Protein AF-A0A2H0DQM6-F1 (afdb_monomer_lite)

Foldseek 3Di:
DFQDQCQVCVPSNQVLLLQFKWFKAAPVATQAMWGWAQAPVRFIKTKFFLLSVLVSLVRVAIWIQGNQFLVPTAGFPAKADFPPGRMIMGTRRPDDGPRHHYLCQLLDPPDDADDAQWKKWQKFAQVVLVVPDHSNPPGRDRDRIDIFIWGFHDDDDSQWTKTKGFDDPPDDQDSRRSGGYFMATSRRGTNFTWHDWDDPDSGMIITTGHGSVSRSVSNDDPDQDDPQAPAWDKDKDKDKFWKFQADPPPRHGPDIWIKIWIKIKTAHPVCNQWFQNIFIFGQWIDTPNRIGGHGYRDRGGDHGDPDPVRVVVVVVVVVQVSQVSNSMHGDD

Structure (mmCIF, N/CA/C/O backbone):
data_AF-A0A2H0DQM6-F1
#
_entry.id   AF-A0A2H0DQM6-F1
#
loop_
_atom_site.group_PDB
_atom_site.id
_atom_site.type_symbol
_atom_site.label_atom_id
_atom_site.label_alt_id
_atom_site.label_comp_id
_atom_site.label_asym_id
_atom_site.label_entity_id
_atom_site.label_seq_id
_atom_site.pdbx_PDB_ins_code
_atom_site.Cartn_x
_atom_site.Cartn_y
_atom_site.Cartn_z
_atom_site.occupancy
_atom_site.B_iso_or_equiv
_atom_site.auth_seq_id
_atom_site.auth_comp_id
_atom_site.auth_asym_id
_atom_site.auth_atom_id
_atom_site.pdbx_PDB_model_num
ATOM 1 N N . MET A 1 1 ? -4.896 -15.855 -11.417 1.00 67.56 1 MET A N 1
ATOM 2 C CA . MET A 1 1 ? -3.981 -15.968 -12.576 1.00 67.56 1 MET A CA 1
ATOM 3 C C . MET A 1 1 ? -2.610 -15.702 -12.005 1.00 67.56 1 MET A C 1
ATOM 5 O O . MET A 1 1 ? -2.479 -14.637 -11.408 1.00 67.56 1 MET A O 1
ATOM 9 N N . PRO A 1 2 ? -1.671 -16.654 -12.105 1.00 80.69 2 PRO A N 1
ATOM 10 C CA . PRO A 1 2 ? -0.343 -16.466 -11.542 1.00 80.69 2 PRO A CA 1
ATOM 11 C C . PRO A 1 2 ? 0.329 -15.267 -12.210 1.00 80.69 2 PRO A C 1
ATOM 13 O O . PRO A 1 2 ? 0.016 -14.923 -13.354 1.00 80.69 2 PRO A O 1
ATOM 16 N N . ILE A 1 3 ? 1.223 -14.624 -11.476 1.00 86.88 3 ILE A N 1
ATOM 17 C CA . ILE A 1 3 ? 2.027 -13.517 -11.979 1.00 86.88 3 ILE A CA 1
ATOM 18 C C . ILE A 1 3 ? 3.042 -14.112 -12.974 1.00 86.88 3 ILE A C 1
ATOM 20 O O . ILE A 1 3 ? 3.770 -15.035 -12.602 1.00 86.88 3 ILE A O 1
ATOM 24 N N . PRO A 1 4 ? 3.084 -13.656 -14.240 1.00 88.38 4 PRO A N 1
ATOM 25 C CA . PRO A 1 4 ? 4.076 -14.130 -15.196 1.00 88.38 4 PRO A CA 1
ATOM 26 C C . PRO A 1 4 ? 5.485 -13.787 -14.720 1.00 88.38 4 PRO A C 1
ATOM 28 O O . PRO A 1 4 ? 5.713 -12.710 -14.171 1.00 88.38 4 PRO A O 1
ATOM 31 N N . ASN A 1 5 ? 6.430 -14.690 -14.955 1.00 88.62 5 ASN A N 1
ATOM 32 C CA . ASN A 1 5 ? 7.823 -14.458 -14.613 1.00 88.62 5 ASN A CA 1
ATOM 33 C C . ASN A 1 5 ? 8.398 -13.372 -15.553 1.00 88.62 5 ASN A C 1
ATOM 35 O O . ASN A 1 5 ? 8.468 -13.601 -16.763 1.00 88.62 5 ASN A O 1
ATOM 39 N N . PRO A 1 6 ? 8.817 -12.205 -15.035 1.00 86.38 6 PRO A N 1
ATOM 40 C CA . PRO A 1 6 ? 9.235 -11.070 -15.862 1.00 86.38 6 PRO A CA 1
ATOM 41 C C . PRO A 1 6 ? 10.508 -11.339 -16.676 1.00 86.38 6 PRO A C 1
ATOM 43 O O . PRO A 1 6 ? 10.696 -10.736 -17.732 1.00 86.38 6 PRO A O 1
ATOM 46 N N . SER A 1 7 ? 11.362 -12.256 -16.219 1.00 84.00 7 SER A N 1
ATOM 47 C CA . SER A 1 7 ? 12.613 -12.619 -16.891 1.00 84.00 7 SER A CA 1
ATOM 48 C C . SER A 1 7 ? 12.401 -13.562 -18.078 1.00 84.00 7 SER A C 1
ATOM 50 O O . SER A 1 7 ? 13.188 -13.548 -19.023 1.00 84.00 7 SER A O 1
ATOM 52 N N . THR A 1 8 ? 11.348 -14.383 -18.047 1.00 89.12 8 THR A N 1
ATOM 53 C CA . THR A 1 8 ? 11.066 -15.397 -19.085 1.00 89.12 8 THR A CA 1
ATOM 54 C C . THR A 1 8 ? 9.860 -15.061 -19.962 1.00 89.12 8 THR A C 1
ATOM 56 O O . THR A 1 8 ? 9.811 -15.501 -21.109 1.00 89.12 8 THR A O 1
ATOM 59 N N . ASP A 1 9 ? 8.927 -14.245 -19.470 1.00 88.94 9 ASP A N 1
ATOM 60 C CA . ASP A 1 9 ? 7.756 -13.753 -20.199 1.00 88.94 9 ASP A CA 1
ATOM 61 C C . ASP A 1 9 ? 7.532 -12.244 -19.948 1.00 88.94 9 ASP A C 1
ATOM 63 O O . ASP A 1 9 ? 6.572 -11.837 -19.285 1.00 88.94 9 ASP A O 1
ATOM 67 N N . PRO A 1 10 ? 8.409 -11.371 -20.479 1.00 85.88 10 PRO A N 1
ATOM 68 C CA . PRO A 1 10 ? 8.310 -9.927 -20.259 1.00 85.88 10 PRO A CA 1
ATOM 69 C C . PRO A 1 10 ? 7.046 -9.313 -20.879 1.00 85.88 10 PRO A C 1
ATOM 71 O O . PRO A 1 10 ? 6.491 -8.351 -20.348 1.00 85.88 10 PRO A O 1
ATOM 74 N N . THR A 1 11 ? 6.560 -9.855 -22.002 1.00 87.06 11 THR A N 1
ATOM 75 C CA . THR A 1 11 ? 5.345 -9.355 -22.663 1.00 87.06 11 THR A CA 1
ATOM 76 C C . THR A 1 11 ? 4.091 -9.741 -21.887 1.00 87.06 11 THR A C 1
ATOM 78 O O . THR A 1 11 ? 3.228 -8.888 -21.664 1.00 87.06 11 THR A O 1
ATOM 81 N N . GLY A 1 12 ? 3.993 -10.993 -21.433 1.00 88.12 12 GLY A N 1
ATOM 82 C CA . GLY A 1 12 ? 2.909 -11.430 -20.563 1.00 88.12 12 GLY A CA 1
ATOM 83 C C . GLY A 1 12 ? 2.936 -10.705 -19.223 1.00 88.12 12 GLY A C 1
ATOM 84 O O . GLY A 1 12 ? 1.883 -10.272 -18.755 1.00 88.12 12 GLY A O 1
ATOM 85 N N . PHE A 1 13 ? 4.120 -10.470 -18.653 1.00 88.25 13 PHE A N 1
ATOM 86 C CA . PHE A 1 13 ? 4.275 -9.696 -17.424 1.00 88.25 13 PHE A CA 1
ATOM 87 C C . PHE A 1 13 ? 3.795 -8.248 -17.567 1.00 88.25 13 PHE A C 1
ATOM 89 O O . PHE A 1 13 ? 3.072 -7.759 -16.702 1.00 88.25 13 PHE A O 1
ATOM 96 N N . LEU A 1 14 ? 4.117 -7.573 -18.674 1.00 85.94 14 LEU A N 1
ATOM 97 C CA . LEU A 1 14 ? 3.623 -6.218 -18.937 1.00 85.94 14 LEU A CA 1
ATOM 98 C C . LEU A 1 14 ? 2.098 -6.189 -19.143 1.00 85.94 14 LEU A C 1
ATOM 100 O O . LEU A 1 14 ? 1.406 -5.303 -18.647 1.00 85.94 14 LEU A O 1
ATOM 104 N N . GLY A 1 15 ? 1.544 -7.181 -19.845 1.00 86.00 15 GLY A N 1
ATOM 105 C CA . GLY A 1 15 ? 0.092 -7.326 -19.976 1.00 86.00 15 GLY A CA 1
ATOM 106 C C . GLY A 1 15 ? -0.595 -7.587 -18.631 1.00 86.00 15 GLY A C 1
ATOM 107 O O . GLY A 1 15 ? -1.669 -7.046 -18.360 1.00 86.00 15 GLY A O 1
ATOM 108 N N . TRP A 1 16 ? 0.040 -8.385 -17.770 1.00 88.50 16 TRP A N 1
ATOM 109 C CA . TRP A 1 16 ? -0.400 -8.628 -16.402 1.00 88.50 16 TRP A CA 1
ATOM 110 C C . TRP A 1 16 ? -0.349 -7.336 -15.580 1.00 88.50 16 TRP A C 1
ATOM 112 O O . TRP A 1 16 ? -1.368 -6.947 -15.014 1.00 88.50 16 TRP A O 1
ATOM 122 N N . SER A 1 17 ? 0.771 -6.612 -15.572 1.00 86.75 17 SER A N 1
ATOM 123 C CA . SER A 1 17 ? 0.923 -5.405 -14.755 1.00 86.75 17 SER A CA 1
ATOM 124 C C . SER A 1 17 ? -0.161 -4.373 -15.074 1.00 86.75 17 SER A C 1
ATOM 126 O O . SER A 1 17 ? -0.823 -3.887 -14.159 1.00 86.75 17 SER A O 1
ATOM 128 N N . HIS A 1 18 ? -0.460 -4.133 -16.354 1.00 82.00 18 HIS A N 1
ATOM 129 C CA . HIS A 1 18 ? -1.536 -3.228 -16.776 1.00 82.00 18 HIS A CA 1
ATOM 130 C C . HIS A 1 18 ? -2.934 -3.673 -16.338 1.00 82.00 18 HIS A C 1
ATOM 132 O O . HIS A 1 18 ? -3.819 -2.846 -16.155 1.00 82.00 18 HIS A O 1
ATOM 138 N N . LYS A 1 19 ? -3.162 -4.975 -16.184 1.00 84.31 19 LYS A N 1
ATOM 139 C CA . LYS A 1 19 ? -4.475 -5.500 -15.811 1.00 84.31 19 LYS A CA 1
ATOM 140 C C . LYS A 1 19 ? -4.756 -5.383 -14.316 1.00 84.31 19 LYS A C 1
ATOM 142 O O . LYS A 1 19 ? -5.905 -5.187 -13.929 1.00 84.31 19 LYS A O 1
ATOM 147 N N . PHE A 1 20 ? -3.730 -5.555 -13.486 1.00 88.44 20 PHE A N 1
ATOM 148 C CA . PHE A 1 20 ? -3.899 -5.640 -12.035 1.00 88.44 20 PHE A CA 1
ATOM 149 C C . PHE A 1 20 ? -3.455 -4.378 -11.299 1.00 88.44 20 PHE A C 1
ATOM 151 O O . PHE A 1 20 ? -3.732 -4.271 -10.113 1.00 88.44 20 PHE A O 1
ATOM 158 N N . THR A 1 21 ? -2.805 -3.414 -11.948 1.00 89.81 21 THR A N 1
ATOM 159 C CA . THR A 1 21 ? -2.414 -2.157 -11.291 1.00 89.81 21 THR A CA 1
ATOM 160 C C . THR A 1 21 ? -3.346 -0.997 -11.630 1.00 89.81 21 THR A C 1
ATOM 162 O O . THR A 1 21 ? -4.085 -1.012 -12.617 1.00 89.81 21 THR A O 1
ATOM 165 N N . GLY A 1 22 ? -3.361 -0.000 -10.753 1.00 90.12 22 GLY A N 1
ATOM 166 C CA . GLY A 1 22 ? -4.182 1.192 -10.913 1.00 90.12 22 GLY A CA 1
ATOM 167 C C . GLY A 1 22 ? -3.658 2.361 -10.094 1.00 90.12 22 GLY A C 1
ATOM 168 O O . GLY A 1 22 ? -2.582 2.286 -9.495 1.00 90.12 22 GLY A O 1
ATOM 169 N N . LEU A 1 23 ? -4.453 3.422 -10.049 1.00 90.75 23 LEU A N 1
ATOM 170 C CA . LEU A 1 23 ? -4.137 4.697 -9.421 1.00 90.75 23 LEU A CA 1
ATOM 171 C C . LEU A 1 23 ? -5.121 5.027 -8.317 1.00 90.75 23 LEU A C 1
ATOM 173 O O . LEU A 1 23 ? -6.323 4.844 -8.484 1.00 90.75 23 LEU A O 1
ATOM 177 N N . VAL A 1 24 ? -4.616 5.625 -7.247 1.00 90.75 24 VAL A N 1
ATOM 178 C CA . VAL A 1 24 ? -5.421 6.406 -6.311 1.00 90.75 24 VAL A CA 1
ATOM 179 C C . VAL A 1 24 ? -5.466 7.838 -6.833 1.00 90.75 24 VAL A C 1
ATOM 181 O O . VAL A 1 24 ? -4.421 8.449 -7.072 1.00 90.75 24 VAL A O 1
ATOM 184 N N . VAL A 1 25 ? -6.673 8.353 -7.051 1.00 87.75 25 VAL A N 1
ATOM 185 C CA . VAL A 1 25 ? -6.919 9.648 -7.696 1.00 87.75 25 VAL A CA 1
ATOM 186 C C . VAL A 1 25 ? -7.929 10.473 -6.909 1.00 87.75 25 VAL A C 1
ATOM 188 O O . VAL A 1 25 ? -8.862 9.929 -6.315 1.00 87.75 25 VAL A O 1
ATOM 191 N N . ASP A 1 26 ? -7.775 11.788 -6.950 1.00 81.75 26 ASP A N 1
ATOM 192 C CA . ASP A 1 26 ? -8.730 12.764 -6.434 1.00 81.75 26 ASP A CA 1
ATOM 193 C C . ASP A 1 26 ? -9.053 13.837 -7.493 1.00 81.75 26 ASP A C 1
ATOM 195 O O . ASP A 1 26 ? -8.725 13.704 -8.672 1.00 81.75 26 ASP A O 1
ATOM 199 N N . SER A 1 27 ? -9.721 14.913 -7.068 1.00 75.44 27 SER A N 1
ATOM 200 C CA . SER A 1 27 ? -10.029 16.070 -7.922 1.00 75.44 27 SER A CA 1
ATOM 201 C C . SER A 1 27 ? -8.805 16.827 -8.464 1.00 75.44 27 SER A C 1
ATOM 203 O O . SER A 1 27 ? -8.934 17.554 -9.447 1.00 75.44 27 SER A O 1
ATOM 205 N N . GLN A 1 28 ? -7.642 16.694 -7.824 1.00 73.81 28 GLN A N 1
ATOM 206 C CA . GLN A 1 28 ? -6.386 17.359 -8.179 1.00 73.81 28 GLN A CA 1
ATOM 207 C C . GLN A 1 28 ? -5.489 16.473 -9.054 1.00 73.81 28 GLN A C 1
ATOM 209 O O . GLN A 1 28 ? -4.536 16.966 -9.660 1.00 73.81 28 GLN A O 1
ATOM 214 N N . GLY A 1 29 ? -5.804 15.182 -9.162 1.00 78.50 29 GLY A N 1
ATOM 215 C CA . GLY A 1 29 ? -5.171 14.246 -10.079 1.00 78.50 29 GLY A CA 1
ATOM 216 C C . GLY A 1 29 ? -4.732 12.964 -9.385 1.00 78.50 29 GLY A C 1
ATOM 217 O O . GLY A 1 29 ? -5.413 12.427 -8.516 1.00 78.50 29 GLY A O 1
ATOM 218 N N . MET A 1 30 ? -3.600 12.424 -9.826 1.00 85.00 30 MET A N 1
ATOM 219 C CA . MET A 1 30 ? -3.056 11.181 -9.291 1.00 85.00 30 MET A CA 1
ATOM 220 C C . MET A 1 30 ? -2.258 11.423 -8.011 1.00 85.00 30 MET A C 1
ATOM 222 O O . MET A 1 30 ? -1.410 12.311 -7.954 1.00 85.00 30 MET A O 1
ATOM 226 N N . ILE A 1 31 ? -2.485 10.558 -7.028 1.00 87.12 31 ILE A N 1
ATOM 227 C CA . ILE A 1 31 ? -1.844 10.591 -5.713 1.00 87.12 31 ILE A CA 1
ATOM 228 C C . ILE A 1 31 ? -0.794 9.490 -5.600 1.00 87.12 31 ILE A C 1
ATOM 230 O O . ILE A 1 31 ? 0.333 9.730 -5.175 1.00 87.12 31 ILE A O 1
ATOM 234 N N . GLY A 1 32 ? -1.163 8.278 -6.006 1.00 91.12 32 GLY A N 1
ATOM 235 C CA . GLY A 1 32 ? -0.303 7.109 -5.927 1.00 91.12 32 GLY A CA 1
ATOM 236 C C . GLY A 1 32 ? -0.832 5.958 -6.767 1.00 91.12 32 GLY A C 1
ATOM 237 O O . GLY A 1 32 ? -1.827 6.086 -7.480 1.00 91.12 32 GLY A O 1
ATOM 238 N N . SER A 1 33 ? -0.160 4.825 -6.657 1.00 93.88 33 SER A N 1
ATOM 239 C CA . SER A 1 33 ? -0.433 3.588 -7.377 1.00 93.88 33 SER A CA 1
ATOM 240 C C . SER A 1 33 ? -0.889 2.478 -6.423 1.00 93.88 33 SER A C 1
ATOM 242 O O . SER A 1 33 ? -0.863 2.617 -5.198 1.00 93.88 33 SER A O 1
ATOM 244 N N . GLY A 1 34 ? -1.301 1.345 -6.980 1.00 95.25 34 GLY A N 1
ATOM 245 C CA . GLY A 1 34 ? -1.562 0.139 -6.200 1.00 95.25 34 GLY A CA 1
ATOM 246 C C . GLY A 1 34 ? -1.901 -1.076 -7.044 1.00 95.25 34 GLY A C 1
ATOM 247 O O . GLY A 1 34 ? -1.824 -1.039 -8.275 1.00 95.25 34 GLY A O 1
ATOM 248 N N . LEU A 1 35 ? -2.252 -2.158 -6.355 1.00 94.50 35 LEU A N 1
ATOM 249 C CA . LEU A 1 35 ? -2.523 -3.472 -6.920 1.00 94.50 35 LEU A CA 1
ATOM 250 C C . LEU A 1 35 ? -3.936 -3.934 -6.554 1.00 94.50 35 LEU A C 1
ATOM 252 O O . LEU A 1 35 ? -4.317 -3.984 -5.388 1.00 94.50 35 LEU A O 1
ATOM 256 N N . LEU A 1 36 ? -4.699 -4.333 -7.562 1.00 93.88 36 LEU A N 1
ATOM 257 C CA . LEU A 1 36 ? -6.008 -4.938 -7.429 1.00 93.88 36 LEU A CA 1
ATOM 258 C C . LEU A 1 36 ? -5.873 -6.420 -7.049 1.00 93.88 36 LEU A C 1
ATOM 260 O O . LEU A 1 36 ? -5.348 -7.246 -7.804 1.00 93.88 36 LEU A O 1
ATOM 264 N N . VAL A 1 37 ? -6.408 -6.756 -5.883 1.00 93.44 37 VAL A N 1
ATOM 265 C CA . VAL A 1 37 ? -6.292 -8.062 -5.241 1.00 93.44 37 VAL A CA 1
ATOM 266 C C . VAL A 1 37 ? -7.664 -8.608 -4.845 1.00 93.44 37 VAL A C 1
ATOM 268 O O . VAL A 1 37 ? -8.623 -7.868 -4.632 1.00 93.44 37 VAL A O 1
ATOM 271 N N . GLU A 1 38 ? -7.769 -9.927 -4.755 1.00 91.38 38 GLU A N 1
ATOM 272 C CA . GLU A 1 38 ? -8.943 -10.620 -4.231 1.00 91.38 38 GLU A CA 1
ATOM 273 C C . GLU A 1 38 ? -8.780 -10.829 -2.726 1.00 91.38 38 GLU A C 1
ATOM 275 O O . GLU A 1 38 ? -7.904 -11.574 -2.290 1.00 91.38 38 GLU A O 1
ATOM 280 N N . HIS A 1 39 ? -9.621 -10.207 -1.906 1.00 87.50 39 HIS A N 1
ATOM 281 C CA . HIS A 1 39 ? -9.593 -10.472 -0.471 1.00 87.50 39 HIS A CA 1
ATOM 282 C C . HIS A 1 39 ? -10.044 -11.911 -0.157 1.00 87.50 39 HIS A C 1
ATOM 284 O O . HIS A 1 39 ? -10.772 -12.521 -0.935 1.00 87.50 39 HIS A O 1
ATOM 290 N N . ARG A 1 40 ? -9.679 -12.465 1.009 1.00 83.62 40 ARG A N 1
ATOM 291 C CA . ARG A 1 40 ? -10.020 -13.850 1.401 1.00 83.62 40 ARG A CA 1
ATOM 292 C C . ARG A 1 40 ? -11.522 -14.167 1.338 1.00 83.62 40 ARG A C 1
ATOM 294 O O . ARG A 1 40 ? -11.900 -15.301 1.064 1.00 83.62 40 ARG A O 1
ATOM 301 N N . ASN A 1 41 ? -12.371 -13.160 1.546 1.00 80.56 41 ASN A N 1
ATOM 302 C CA . ASN A 1 41 ? -13.832 -13.258 1.412 1.00 80.56 41 ASN A CA 1
ATOM 303 C C . ASN A 1 41 ? -14.334 -13.067 -0.038 1.00 80.56 41 ASN A C 1
ATOM 305 O O . ASN A 1 41 ? -15.514 -12.799 -0.242 1.00 80.56 41 ASN A O 1
ATOM 309 N N . GLN A 1 42 ? -13.452 -13.175 -1.036 1.00 82.19 42 GLN A N 1
ATOM 310 C CA . GLN A 1 42 ? -13.728 -13.096 -2.479 1.00 82.19 42 GLN A CA 1
ATOM 311 C C . GLN A 1 42 ? -14.259 -11.748 -2.988 1.00 82.19 42 GLN A C 1
ATOM 313 O O . GLN A 1 42 ? -14.718 -11.649 -4.127 1.00 82.19 42 GLN A O 1
ATOM 318 N N . TYR A 1 43 ? -14.194 -10.689 -2.179 1.00 86.19 43 TYR A N 1
ATOM 319 C CA . TYR A 1 43 ? -14.519 -9.346 -2.646 1.00 86.19 43 TYR A CA 1
ATOM 320 C C . TYR A 1 43 ? -13.276 -8.633 -3.212 1.00 86.19 43 TYR A C 1
ATOM 322 O O . TYR A 1 43 ? -12.152 -8.904 -2.771 1.00 86.19 43 TYR A O 1
ATOM 330 N N . PRO A 1 44 ? -13.455 -7.695 -4.161 1.00 91.38 44 PRO A N 1
ATOM 331 C CA . PRO A 1 44 ? -12.354 -6.910 -4.701 1.00 91.38 44 PRO A CA 1
ATOM 332 C C . PRO A 1 44 ? -11.765 -5.960 -3.668 1.00 91.38 44 PRO A C 1
ATOM 334 O O . PRO A 1 44 ? -12.498 -5.258 -2.965 1.00 91.38 44 PRO A O 1
ATOM 337 N N . ALA A 1 45 ? -10.441 -5.877 -3.639 1.00 93.38 45 ALA A N 1
ATOM 338 C CA . ALA A 1 45 ? -9.721 -4.915 -2.830 1.00 93.38 45 ALA A CA 1
ATOM 339 C C . ALA A 1 45 ? -8.523 -4.328 -3.585 1.00 93.38 45 ALA A C 1
ATOM 341 O O . ALA A 1 45 ? -8.063 -4.878 -4.583 1.00 93.38 45 ALA A O 1
ATOM 342 N N . PHE A 1 46 ? -8.026 -3.187 -3.125 1.00 95.00 46 PHE A N 1
ATOM 343 C CA . PHE A 1 46 ? -6.875 -2.503 -3.696 1.00 95.00 46 PHE A CA 1
ATOM 344 C C . PHE A 1 46 ? -5.820 -2.295 -2.622 1.00 95.00 46 PHE A C 1
ATOM 346 O O . PHE A 1 46 ? -6.051 -1.591 -1.640 1.00 95.00 46 PHE A O 1
ATOM 353 N N . LEU A 1 47 ? -4.679 -2.938 -2.812 1.00 95.88 47 LEU A N 1
ATOM 354 C CA . LEU A 1 47 ? -3.513 -2.808 -1.963 1.00 95.88 47 LEU A CA 1
ATOM 355 C C . LEU A 1 47 ? -2.695 -1.592 -2.409 1.00 95.88 47 LEU A C 1
ATOM 357 O O . LEU A 1 47 ? -2.365 -1.460 -3.587 1.00 95.88 47 LEU A O 1
ATOM 361 N N . THR A 1 48 ? -2.370 -0.710 -1.473 1.00 96.75 48 THR A N 1
ATOM 362 C CA . THR A 1 48 ? -1.584 0.508 -1.711 1.00 96.75 48 THR A CA 1
ATOM 363 C C . THR A 1 48 ? -0.842 0.910 -0.429 1.00 96.75 48 THR A C 1
ATOM 365 O O . THR A 1 48 ? -0.878 0.174 0.555 1.00 96.75 48 THR A O 1
ATOM 368 N N . ALA A 1 49 ? -0.157 2.052 -0.416 1.00 93.38 49 ALA A N 1
ATOM 369 C CA . ALA A 1 49 ? 0.545 2.554 0.764 1.00 93.38 49 ALA A CA 1
ATOM 370 C C . ALA A 1 49 ? -0.385 3.376 1.673 1.00 93.38 49 ALA A C 1
ATOM 372 O O . ALA A 1 49 ? -1.321 4.020 1.189 1.00 93.38 49 ALA A O 1
ATOM 373 N N . VAL A 1 50 ? -0.123 3.401 2.986 1.00 87.88 50 VAL A N 1
ATOM 374 C CA . VAL A 1 50 ? -0.922 4.199 3.939 1.00 87.88 50 VAL A CA 1
ATOM 375 C C . VAL A 1 50 ? -0.823 5.671 3.577 1.00 87.88 50 VAL A C 1
ATOM 377 O O . VAL A 1 50 ? -1.854 6.327 3.435 1.00 87.88 50 VAL A O 1
ATOM 380 N N . HIS A 1 51 ? 0.385 6.189 3.345 1.00 82.50 51 HIS A N 1
ATOM 381 C CA . HIS A 1 51 ? 0.562 7.609 3.028 1.00 82.50 51 HIS A CA 1
ATOM 382 C C . HIS A 1 51 ? -0.191 8.045 1.754 1.00 82.50 51 HIS A C 1
ATOM 384 O O . HIS A 1 51 ? -0.687 9.170 1.700 1.00 82.50 51 HIS A O 1
ATOM 390 N N . VAL A 1 52 ? -0.359 7.153 0.765 1.00 90.12 52 VAL A N 1
ATOM 391 C CA . VAL A 1 52 ? -1.171 7.412 -0.440 1.00 90.12 52 VAL A CA 1
ATOM 392 C C . VAL A 1 52 ? -2.642 7.589 -0.067 1.00 90.12 52 VAL A C 1
ATOM 394 O O . VAL A 1 52 ? -3.264 8.577 -0.452 1.00 90.12 52 VAL A O 1
ATOM 397 N N . VAL A 1 53 ? -3.205 6.661 0.713 1.00 86.56 53 VAL A N 1
ATOM 398 C CA . VAL A 1 53 ? -4.609 6.732 1.162 1.00 86.56 53 VAL A CA 1
ATOM 399 C C . VAL A 1 53 ? -4.847 7.968 2.013 1.00 86.56 53 VAL A C 1
ATOM 401 O O . VAL A 1 53 ? -5.861 8.645 1.887 1.00 86.56 53 VAL A O 1
ATOM 404 N N . ILE A 1 54 ? -3.898 8.279 2.878 1.00 76.38 54 ILE A N 1
ATOM 405 C CA . ILE A 1 54 ? -3.962 9.415 3.779 1.00 76.38 54 ILE A CA 1
ATOM 406 C C . ILE A 1 54 ? -3.930 10.744 3.024 1.00 76.38 54 ILE A C 1
ATOM 408 O O . ILE A 1 54 ? -4.730 11.637 3.316 1.00 76.38 54 ILE A O 1
ATOM 412 N N . GLN A 1 55 ? -3.064 10.868 2.019 1.00 78.25 55 GLN A N 1
ATOM 413 C CA . GLN A 1 55 ? -3.082 12.014 1.119 1.00 78.25 55 GLN A CA 1
ATOM 414 C C . GLN A 1 55 ? -4.415 12.102 0.363 1.00 78.25 55 GLN A C 1
ATOM 416 O O . GLN A 1 55 ? -4.973 13.191 0.262 1.00 78.25 55 GLN A O 1
ATOM 421 N N . ALA A 1 56 ? -4.966 10.968 -0.078 1.00 80.50 56 ALA A N 1
ATOM 422 C CA . ALA A 1 56 ? -6.258 10.900 -0.760 1.00 80.50 56 ALA A CA 1
ATOM 423 C C . ALA A 1 56 ? -7.437 11.320 0.113 1.00 80.50 56 ALA A C 1
ATOM 425 O O . ALA A 1 56 ? -8.330 12.034 -0.339 1.00 80.50 56 ALA A O 1
ATOM 426 N N . LEU A 1 57 ? -7.416 10.944 1.389 1.00 72.56 57 LEU A N 1
ATOM 427 C CA . LEU A 1 57 ? -8.445 11.348 2.331 1.00 72.56 57 LEU A CA 1
ATOM 428 C C . LEU A 1 57 ? -8.512 12.870 2.449 1.00 72.56 57 LEU A C 1
ATOM 430 O O . LEU A 1 57 ? -9.614 13.391 2.476 1.00 72.56 57 LEU A O 1
ATOM 434 N N . ARG A 1 58 ? -7.391 13.604 2.406 1.00 68.69 58 ARG A N 1
ATOM 435 C CA . ARG A 1 58 ? -7.386 15.081 2.499 1.00 68.69 58 ARG A CA 1
ATOM 436 C C . ARG A 1 58 ? -8.221 15.787 1.429 1.00 68.69 58 ARG A C 1
ATOM 438 O O . ARG A 1 58 ? -8.666 16.904 1.673 1.00 68.69 58 ARG A O 1
ATOM 445 N N . ALA A 1 59 ? -8.457 15.153 0.283 1.00 66.81 59 ALA A N 1
ATOM 446 C CA . ALA A 1 59 ? -9.245 15.719 -0.808 1.00 66.81 59 ALA A CA 1
ATOM 447 C C . ALA A 1 59 ? -10.772 15.578 -0.624 1.00 66.81 59 ALA A C 1
ATOM 449 O O . ALA A 1 59 ? -11.527 15.929 -1.528 1.00 66.81 59 ALA A O 1
ATOM 450 N N . SER A 1 60 ? -11.234 15.069 0.528 1.00 62.88 60 SER A N 1
ATOM 451 C CA . SER A 1 60 ? -12.637 14.767 0.880 1.00 62.88 60 SER A CA 1
ATOM 452 C C . SER A 1 60 ? -13.295 13.653 0.057 1.00 62.88 60 SER A C 1
ATOM 454 O O . SER A 1 60 ? -14.051 12.864 0.621 1.00 62.88 60 SER A O 1
ATOM 456 N N . GLU A 1 61 ? -12.970 13.525 -1.228 1.00 73.00 61 GLU A N 1
ATOM 457 C CA . GLU A 1 61 ? -13.370 12.420 -2.098 1.00 73.00 61 GLU A CA 1
ATOM 458 C C . GLU A 1 61 ? -12.175 11.918 -2.912 1.00 73.00 61 GLU A C 1
ATOM 460 O O . GLU A 1 61 ? -11.472 12.695 -3.558 1.00 73.00 61 GLU A O 1
ATOM 465 N N . PHE A 1 62 ? -11.986 10.599 -2.937 1.00 84.50 62 PHE A N 1
ATOM 466 C CA . PHE A 1 62 ? -10.995 9.947 -3.786 1.00 84.50 62 PHE A CA 1
ATOM 467 C C . PHE A 1 62 ? -11.552 8.654 -4.382 1.00 84.50 62 PHE A C 1
ATOM 469 O O . PHE A 1 62 ? -12.552 8.097 -3.916 1.00 84.50 62 PHE A O 1
ATOM 476 N N . ARG A 1 63 ? -10.919 8.190 -5.456 1.00 89.38 63 ARG A N 1
ATOM 477 C CA . ARG A 1 63 ? -11.320 7.004 -6.214 1.00 89.38 63 ARG A CA 1
ATOM 478 C C . ARG A 1 63 ? -10.092 6.188 -6.593 1.00 89.38 63 ARG A C 1
ATOM 480 O O . ARG A 1 63 ? -8.962 6.663 -6.508 1.00 89.38 63 ARG A O 1
ATOM 487 N N . VAL A 1 64 ? -10.328 4.960 -7.033 1.00 90.50 64 VAL A N 1
ATOM 488 C CA . VAL A 1 64 ? -9.311 4.097 -7.63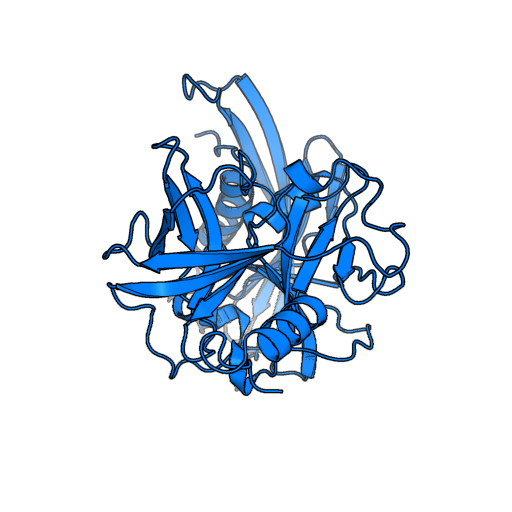1 1.00 90.50 64 VAL A CA 1
ATOM 489 C C . VAL A 1 64 ? -9.605 3.944 -9.115 1.00 90.50 64 VAL A C 1
ATOM 491 O O . VAL A 1 64 ? -10.658 3.423 -9.466 1.00 90.50 64 VAL A O 1
ATOM 494 N N . ALA A 1 65 ? -8.702 4.394 -9.981 1.00 87.75 65 ALA A N 1
ATOM 495 C CA . ALA A 1 65 ? -8.801 4.232 -11.430 1.00 87.75 65 ALA A CA 1
ATOM 496 C C . ALA A 1 65 ? -7.895 3.080 -11.886 1.00 87.75 65 ALA A C 1
ATOM 498 O O . ALA A 1 65 ? -6.689 3.113 -11.656 1.00 87.75 65 ALA A O 1
ATOM 499 N N . LEU A 1 66 ? -8.457 2.046 -12.510 1.00 85.00 66 LEU A N 1
ATOM 500 C CA . LEU A 1 66 ? -7.684 0.898 -13.000 1.00 85.00 66 LEU A CA 1
ATOM 501 C C . LEU A 1 66 ? -7.122 1.164 -14.407 1.00 85.00 66 LEU A C 1
ATOM 503 O O . LEU A 1 66 ? -7.780 1.798 -15.230 1.00 85.00 66 LEU A O 1
ATOM 507 N N . PHE A 1 67 ? -5.912 0.672 -14.703 1.00 74.38 67 PHE A N 1
ATOM 508 C CA . PHE A 1 67 ? -5.245 0.945 -15.989 1.00 74.38 67 PHE A CA 1
ATOM 509 C C . PHE A 1 67 ? -5.899 0.263 -17.195 1.00 74.38 67 PHE A C 1
ATOM 511 O O . PHE A 1 67 ? -5.710 0.696 -18.331 1.00 74.38 67 PHE A O 1
ATOM 518 N N . ASP A 1 68 ? -6.706 -0.775 -16.980 1.00 68.44 68 ASP A N 1
ATOM 519 C CA . ASP A 1 68 ? -7.352 -1.516 -18.061 1.00 68.44 68 ASP A CA 1
ATOM 520 C C . ASP A 1 68 ? -8.647 -0.864 -18.591 1.00 68.44 68 ASP A C 1
ATOM 522 O O . ASP A 1 68 ? -9.307 -1.410 -19.483 1.00 68.44 68 ASP A O 1
ATOM 526 N N . GLY A 1 69 ? -8.975 0.352 -18.133 1.00 56.84 69 GLY A N 1
ATOM 527 C CA . GLY A 1 69 ? -9.867 1.262 -18.852 1.00 56.84 69 GLY A CA 1
ATOM 528 C C . GLY A 1 69 ? -10.482 2.392 -18.008 1.00 56.84 69 GLY A C 1
ATOM 529 O O . GLY A 1 69 ? -10.719 2.214 -16.816 1.00 56.84 69 GLY A O 1
ATOM 530 N N . PRO A 1 70 ? -10.847 3.527 -18.641 1.00 52.91 70 PRO A N 1
ATOM 531 C CA . PRO A 1 70 ? -11.420 4.704 -17.970 1.00 52.91 70 PRO A CA 1
ATOM 532 C C . PRO A 1 70 ? -12.761 4.444 -17.268 1.00 52.91 70 PRO A C 1
ATOM 534 O O . PRO A 1 70 ? -13.130 5.172 -16.356 1.00 52.91 70 PRO A O 1
ATOM 537 N N . ASP A 1 71 ? -13.485 3.390 -17.653 1.00 58.75 71 ASP A N 1
ATOM 538 C CA . ASP A 1 71 ? -14.787 3.041 -17.064 1.00 58.75 71 ASP A CA 1
ATOM 539 C C . ASP A 1 71 ? -14.656 2.259 -15.742 1.00 58.75 71 ASP A C 1
ATOM 541 O O . ASP A 1 71 ? -15.658 1.889 -15.128 1.00 58.75 71 ASP A O 1
ATOM 545 N N . ARG A 1 72 ? -13.427 1.973 -15.291 1.00 75.56 72 ARG A N 1
ATOM 546 C CA . ARG A 1 72 ? -13.145 1.184 -14.084 1.00 75.56 72 ARG A CA 1
ATOM 547 C C . ARG A 1 72 ? -12.641 2.061 -12.945 1.00 75.56 72 ARG A C 1
ATOM 549 O O . ARG A 1 72 ? -11.559 1.848 -12.398 1.00 75.56 72 ARG A O 1
ATOM 556 N N . VAL A 1 73 ? -13.468 3.037 -12.588 1.00 84.44 73 VAL A N 1
ATOM 557 C CA . VAL A 1 73 ? -13.277 3.887 -11.413 1.00 84.44 73 VAL A CA 1
ATOM 558 C C . VAL A 1 73 ? -14.075 3.318 -10.242 1.00 84.44 73 VAL A C 1
ATOM 560 O O . VAL A 1 73 ? -15.287 3.134 -10.333 1.00 84.44 73 VAL A O 1
ATOM 563 N N . LEU A 1 74 ? -13.394 3.026 -9.139 1.00 87.25 74 LEU A N 1
ATOM 564 C CA . LEU A 1 74 ? -13.960 2.399 -7.950 1.00 87.25 74 LEU A CA 1
ATOM 565 C C . LEU A 1 74 ? -13.929 3.367 -6.767 1.00 87.25 74 LEU A C 1
ATOM 567 O O . LEU A 1 74 ? -12.928 4.039 -6.526 1.00 87.25 74 LEU A O 1
ATOM 571 N N . THR A 1 75 ? -15.010 3.396 -5.994 1.00 87.69 75 THR A N 1
ATOM 572 C CA . THR A 1 75 ? -15.064 4.117 -4.718 1.00 87.69 75 THR A CA 1
ATOM 573 C C . THR A 1 75 ? -14.912 3.110 -3.580 1.00 87.69 75 THR A C 1
ATOM 575 O O . THR A 1 75 ? -15.743 2.201 -3.483 1.00 87.69 75 THR A O 1
ATOM 578 N N . PRO A 1 76 ? -13.877 3.231 -2.729 1.00 87.81 76 PRO A N 1
ATOM 579 C CA . PRO A 1 76 ? -13.710 2.351 -1.576 1.00 87.81 76 PRO A CA 1
ATOM 580 C C . PRO A 1 76 ? -14.911 2.409 -0.625 1.00 87.81 76 PRO A C 1
ATOM 582 O O . PRO A 1 76 ? -15.411 3.488 -0.311 1.00 87.81 76 PRO A O 1
ATOM 585 N N . SER A 1 77 ? -15.357 1.251 -0.135 1.00 80.81 77 SER A N 1
ATOM 586 C CA . SER A 1 77 ? -16.375 1.135 0.919 1.00 80.81 77 SER A CA 1
ATOM 587 C C . SER A 1 77 ? -15.770 1.000 2.319 1.00 80.81 77 SER A C 1
ATOM 589 O O . SER A 1 77 ? -16.428 1.324 3.307 1.00 80.81 77 SER A O 1
ATOM 591 N N . ALA A 1 78 ? -14.524 0.530 2.411 1.00 79.19 78 ALA A N 1
ATOM 592 C CA . ALA A 1 78 ? -13.770 0.417 3.656 1.00 79.19 78 ALA A CA 1
ATOM 593 C C . ALA A 1 78 ? -12.264 0.556 3.397 1.00 79.19 78 ALA A C 1
ATOM 595 O O . ALA A 1 78 ? -11.797 0.309 2.282 1.00 79.19 78 ALA A O 1
ATOM 596 N N . ILE A 1 79 ? -11.517 0.944 4.429 1.00 83.06 79 ILE A N 1
ATOM 597 C CA . ILE A 1 79 ? -10.065 1.137 4.392 1.00 83.06 79 ILE A CA 1
ATOM 598 C C . ILE A 1 79 ? -9.474 0.346 5.556 1.00 83.06 79 ILE A C 1
ATOM 600 O O . ILE A 1 79 ? -9.947 0.458 6.673 1.00 83.06 79 ILE A O 1
ATOM 604 N N . ARG A 1 80 ? -8.430 -0.443 5.344 1.00 82.81 80 ARG A N 1
ATOM 605 C CA . ARG A 1 80 ? -7.698 -1.110 6.429 1.00 82.81 80 ARG A CA 1
ATOM 606 C C . ARG A 1 80 ? -6.232 -0.740 6.345 1.00 82.81 80 ARG A C 1
ATOM 608 O O . ARG A 1 80 ? -5.702 -0.661 5.243 1.00 82.81 80 ARG A O 1
ATOM 615 N N . PHE A 1 81 ? -5.592 -0.516 7.484 1.00 83.75 81 PHE A N 1
ATOM 616 C CA . PHE A 1 81 ? -4.157 -0.246 7.563 1.00 83.75 81 PHE A CA 1
ATOM 617 C C . PHE A 1 81 ? -3.454 -1.420 8.222 1.00 83.75 81 PHE A C 1
ATOM 619 O O . PHE A 1 81 ? -3.971 -1.979 9.187 1.00 83.75 81 PHE A O 1
ATOM 626 N N . ALA A 1 82 ? -2.301 -1.792 7.675 1.00 83.31 82 ALA A N 1
ATOM 627 C CA . ALA A 1 82 ? -1.450 -2.809 8.260 1.00 83.31 82 ALA A CA 1
ATOM 628 C C . ALA A 1 82 ? -0.841 -2.289 9.560 1.00 83.31 82 ALA A C 1
ATOM 630 O O . ALA A 1 82 ? -0.387 -1.141 9.640 1.00 83.31 82 ALA A O 1
ATOM 631 N N . LYS A 1 83 ? -0.776 -3.139 10.581 1.00 74.50 83 LYS A N 1
ATOM 632 C CA . LYS A 1 83 ? -0.133 -2.763 11.839 1.00 74.50 83 LYS A CA 1
ATOM 633 C C . LYS A 1 83 ? 1.380 -2.595 11.655 1.00 74.50 83 LYS A C 1
ATOM 635 O O . LYS A 1 83 ? 2.097 -3.555 11.403 1.00 74.50 83 LYS A O 1
ATOM 640 N N . GLY A 1 84 ? 1.881 -1.375 11.868 1.00 74.31 84 GLY A N 1
ATOM 641 C CA . GLY A 1 84 ? 3.322 -1.088 11.883 1.00 74.31 84 GLY A CA 1
ATOM 642 C C . GLY A 1 84 ? 3.999 -1.099 10.507 1.00 74.31 84 GLY A C 1
ATOM 643 O O . GLY A 1 84 ? 5.226 -1.137 10.443 1.00 74.31 84 GLY A O 1
ATOM 644 N N . SER A 1 85 ? 3.220 -1.048 9.423 1.00 84.62 85 SER A N 1
ATOM 645 C CA . SER A 1 85 ? 3.705 -1.049 8.041 1.00 84.62 85 SER A CA 1
ATOM 646 C C . SER A 1 85 ? 2.962 -0.005 7.211 1.00 84.62 85 SER A C 1
ATOM 648 O O . SER A 1 85 ? 1.786 0.267 7.442 1.00 84.62 85 SER A O 1
ATOM 650 N N . ASP A 1 86 ? 3.632 0.579 6.219 1.00 87.94 86 ASP A N 1
ATOM 651 C CA . ASP A 1 86 ? 3.041 1.552 5.291 1.00 87.94 86 ASP A CA 1
ATOM 652 C C . ASP A 1 86 ? 2.264 0.840 4.168 1.00 87.94 86 ASP A C 1
ATOM 654 O O . ASP A 1 86 ? 2.501 1.050 2.983 1.00 87.94 86 ASP A O 1
ATOM 658 N N . ALA A 1 87 ? 1.341 -0.043 4.558 1.00 91.56 87 ALA A N 1
ATOM 659 C CA . ALA A 1 87 ? 0.437 -0.759 3.667 1.00 91.56 87 ALA A CA 1
ATOM 660 C C . ALA A 1 87 ? -1.027 -0.565 4.072 1.00 91.56 87 ALA A C 1
ATOM 662 O O . ALA A 1 87 ? -1.386 -0.570 5.250 1.00 91.56 87 ALA A O 1
ATOM 663 N N . ALA A 1 88 ? -1.884 -0.418 3.070 1.00 91.25 88 ALA A N 1
ATOM 664 C CA . ALA A 1 88 ? -3.309 -0.207 3.218 1.00 91.25 88 ALA A CA 1
ATOM 665 C C . ALA A 1 88 ? -4.096 -1.057 2.219 1.00 91.25 88 ALA A C 1
ATOM 667 O O . ALA A 1 88 ? -3.667 -1.262 1.084 1.00 91.25 88 ALA A O 1
ATOM 668 N N . LEU A 1 89 ? -5.281 -1.504 2.627 1.00 92.31 89 LEU A N 1
ATOM 669 C CA . LEU A 1 89 ? -6.219 -2.246 1.798 1.00 92.31 89 LEU A CA 1
ATOM 670 C C . LEU A 1 89 ? -7.539 -1.480 1.674 1.00 92.31 89 LEU A C 1
ATOM 672 O O . LEU A 1 89 ? -8.237 -1.254 2.661 1.00 92.31 89 LEU A O 1
ATOM 676 N N . LEU A 1 90 ? -7.903 -1.106 0.452 1.00 91.62 90 LEU A N 1
ATOM 677 C CA . LEU A 1 90 ? -9.173 -0.459 0.122 1.00 91.62 90 LEU A CA 1
ATOM 678 C C . LEU A 1 90 ? -10.162 -1.520 -0.361 1.00 91.62 90 LEU A C 1
ATOM 680 O O . LEU A 1 90 ? -9.893 -2.188 -1.350 1.00 91.62 90 LEU A O 1
ATOM 684 N N . SER A 1 91 ? -11.297 -1.694 0.308 1.00 88.75 91 SER A N 1
ATOM 685 C CA . SER A 1 91 ? -12.282 -2.730 -0.046 1.00 88.75 91 SER A CA 1
ATOM 686 C C . SER A 1 91 ? -13.409 -2.169 -0.912 1.00 88.75 91 SER A C 1
ATOM 688 O O . SER A 1 91 ? -13.817 -1.023 -0.726 1.00 88.75 91 SER A O 1
ATOM 690 N N . PHE A 1 92 ? -13.950 -2.987 -1.821 1.00 87.94 92 PHE A N 1
ATOM 691 C CA . PHE A 1 92 ? -15.059 -2.621 -2.712 1.00 87.94 92 PHE A CA 1
ATOM 692 C C . PHE A 1 92 ? -16.194 -3.655 -2.656 1.00 87.94 92 PHE A C 1
ATOM 694 O O . PHE A 1 92 ? -16.549 -4.258 -3.666 1.00 87.94 92 PHE A O 1
ATOM 701 N N . GLU A 1 93 ? -16.788 -3.873 -1.480 1.00 73.88 93 GLU A N 1
ATOM 702 C CA . GLU A 1 93 ? -17.725 -4.987 -1.215 1.00 73.88 93 GLU A CA 1
ATOM 703 C C . GLU A 1 93 ? -18.922 -5.080 -2.178 1.00 73.88 93 GLU A C 1
ATOM 705 O O . GLU A 1 93 ? -19.492 -6.151 -2.374 1.00 73.88 93 GLU A O 1
ATOM 710 N N . LYS A 1 94 ? -19.318 -3.961 -2.793 1.00 73.62 94 LYS A N 1
ATOM 711 C CA . LYS A 1 94 ? -20.452 -3.890 -3.729 1.00 73.62 94 LYS A CA 1
ATOM 712 C C . LYS A 1 94 ? -20.037 -3.834 -5.201 1.00 73.62 94 LYS A C 1
ATOM 714 O O . LYS A 1 94 ? -20.907 -3.797 -6.071 1.00 73.62 94 LYS A O 1
ATOM 719 N N . ALA A 1 95 ? -18.740 -3.805 -5.499 1.00 80.50 95 ALA A N 1
ATOM 720 C CA . ALA A 1 95 ? -18.244 -3.709 -6.864 1.00 80.50 95 ALA A CA 1
ATOM 721 C C . ALA A 1 95 ? -18.056 -5.099 -7.483 1.00 80.50 95 ALA A C 1
ATOM 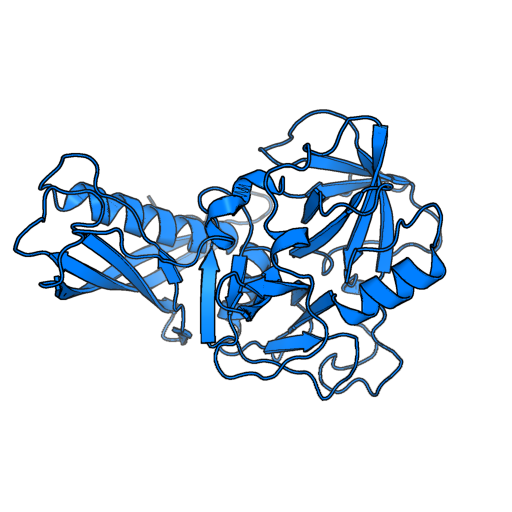723 O O . ALA A 1 95 ? -17.536 -6.019 -6.857 1.00 80.50 95 ALA A O 1
ATOM 724 N N . LYS A 1 96 ? -18.433 -5.244 -8.756 1.00 79.12 96 LYS A N 1
ATOM 725 C CA . LYS A 1 96 ? -18.069 -6.409 -9.567 1.00 79.12 96 LYS A CA 1
ATOM 726 C C . LYS A 1 96 ? -16.865 -6.040 -10.414 1.00 79.12 96 LYS A C 1
ATOM 728 O O . LYS A 1 96 ? -16.981 -5.254 -11.348 1.00 79.12 96 LYS A O 1
ATOM 733 N N . VAL A 1 97 ? -15.716 -6.602 -10.065 1.00 81.50 97 VAL A N 1
ATOM 734 C CA . VAL A 1 97 ? -14.432 -6.264 -10.674 1.00 81.50 97 VAL A CA 1
ATOM 735 C C . VAL A 1 97 ? -13.804 -7.549 -11.203 1.00 81.50 97 VAL A C 1
ATOM 737 O O . VAL A 1 97 ? -13.628 -8.510 -10.461 1.00 81.50 97 VAL A O 1
ATOM 740 N N . ALA A 1 98 ? -13.505 -7.594 -12.501 1.00 77.94 98 ALA A N 1
ATOM 741 C CA . ALA A 1 98 ? -12.864 -8.748 -13.123 1.00 77.94 98 ALA A CA 1
ATOM 742 C C . ALA A 1 98 ? -11.339 -8.576 -13.153 1.00 77.94 98 ALA A C 1
ATOM 744 O O . ALA A 1 98 ? -10.838 -7.468 -13.351 1.00 77.94 98 ALA A O 1
ATOM 745 N N . GLY A 1 99 ? -10.607 -9.686 -13.023 1.00 79.50 99 GLY A N 1
ATOM 746 C CA . GLY A 1 99 ? -9.147 -9.687 -13.103 1.00 79.50 99 GLY A CA 1
ATOM 747 C C . GLY A 1 99 ? -8.491 -9.106 -11.855 1.00 79.50 99 GLY A C 1
ATOM 748 O O . GLY A 1 99 ? -7.991 -7.995 -11.899 1.00 79.50 99 GLY A O 1
ATOM 749 N N . MET A 1 100 ? -8.470 -9.885 -10.773 1.00 88.25 100 MET A N 1
ATOM 750 C CA . MET A 1 100 ? -7.778 -9.565 -9.517 1.00 88.25 100 MET A CA 1
ATOM 751 C C . MET A 1 100 ? -6.659 -10.579 -9.250 1.00 88.25 100 MET A C 1
ATOM 753 O O . MET A 1 100 ? -6.783 -11.743 -9.660 1.00 88.25 100 MET A O 1
ATOM 757 N N . LEU A 1 101 ? -5.570 -10.157 -8.603 1.00 90.62 101 LEU A N 1
ATOM 758 C CA . LEU A 1 101 ? -4.559 -11.104 -8.141 1.00 90.62 101 LEU A CA 1
ATOM 759 C C . LEU A 1 101 ? -5.188 -11.972 -7.046 1.00 90.62 101 LEU A C 1
ATOM 761 O O . LEU A 1 101 ? -5.793 -11.439 -6.115 1.00 90.62 101 LEU A O 1
ATOM 765 N N . SER A 1 102 ? -5.101 -13.296 -7.185 1.00 9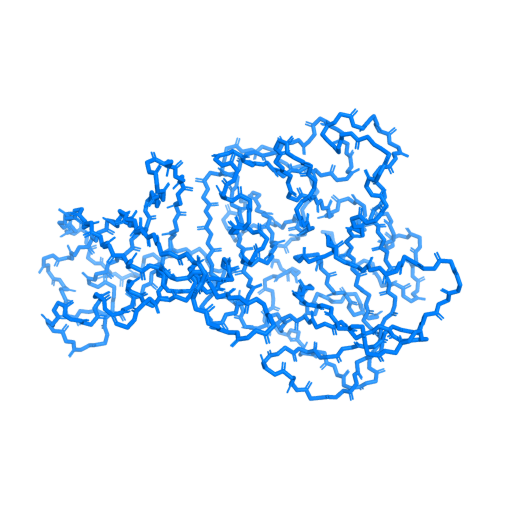0.12 102 SER A N 1
ATOM 766 C CA . SER A 1 102 ? -5.853 -14.207 -6.318 1.00 90.12 102 SER A CA 1
ATOM 767 C C . SER A 1 102 ? -5.346 -14.152 -4.883 1.00 90.12 102 SER A C 1
ATOM 769 O O . SER A 1 102 ? -4.159 -13.897 -4.657 1.00 90.12 102 SER A O 1
ATOM 771 N N . PHE A 1 103 ? -6.214 -14.452 -3.916 1.00 88.94 103 PHE A N 1
ATOM 772 C CA . PHE A 1 103 ? -5.803 -14.517 -2.511 1.00 88.94 103 PHE A CA 1
ATOM 773 C C . PHE A 1 103 ? -4.618 -15.468 -2.280 1.00 88.94 103 PHE A C 1
ATOM 775 O O . PHE A 1 103 ? -3.743 -15.185 -1.466 1.00 88.94 103 PHE A O 1
ATOM 782 N N . ALA A 1 104 ? -4.550 -16.572 -3.026 1.00 85.88 104 ALA A N 1
ATOM 783 C CA . ALA A 1 104 ? -3.444 -17.521 -2.939 1.00 85.88 104 ALA A CA 1
ATOM 784 C C . ALA A 1 104 ? -2.099 -16.919 -3.383 1.00 85.88 104 ALA A C 1
ATOM 786 O O . ALA A 1 104 ? -1.060 -17.340 -2.891 1.00 85.88 104 ALA A O 1
ATOM 787 N N . ASP A 1 105 ? -2.107 -15.924 -4.271 1.00 86.25 105 ASP A N 1
ATOM 788 C CA . ASP A 1 105 ? -0.884 -15.314 -4.792 1.00 86.25 105 ASP A CA 1
ATOM 789 C C . ASP A 1 105 ? -0.419 -14.149 -3.905 1.00 86.25 105 ASP A C 1
ATOM 791 O O . ASP A 1 105 ? 0.745 -14.087 -3.512 1.00 86.25 105 ASP A O 1
ATOM 795 N N . TRP A 1 106 ? -1.325 -13.231 -3.542 1.00 88.25 106 TRP A N 1
ATOM 796 C CA . TRP A 1 106 ? -0.955 -12.052 -2.743 1.00 88.25 106 TRP A CA 1
ATOM 797 C C . TRP A 1 106 ? -1.046 -12.280 -1.232 1.00 88.25 106 TRP A C 1
ATOM 799 O O . TRP A 1 106 ? -0.435 -11.536 -0.473 1.00 88.25 106 TRP A O 1
ATOM 809 N N . GLY A 1 107 ? -1.793 -13.288 -0.774 1.00 82.69 107 GLY A N 1
ATOM 810 C CA . GLY A 1 107 ? -2.004 -13.622 0.637 1.00 82.69 107 GLY A CA 1
ATOM 811 C C . GLY A 1 107 ? -1.082 -14.727 1.172 1.00 82.69 107 GLY A C 1
ATOM 812 O O . GLY A 1 107 ? -0.952 -14.859 2.388 1.00 82.69 107 GLY A O 1
ATOM 813 N N . ALA A 1 108 ? -0.374 -15.470 0.312 1.00 75.00 108 ALA A N 1
ATOM 814 C CA . ALA A 1 108 ? 0.514 -16.568 0.716 1.00 75.00 108 ALA A CA 1
ATOM 815 C C . ALA A 1 108 ? 1.769 -16.129 1.494 1.00 75.00 108 ALA A C 1
ATOM 817 O O . ALA A 1 108 ? 2.716 -15.579 0.935 1.00 75.00 108 ALA A O 1
ATOM 818 N N . LEU A 1 109 ? 1.813 -16.461 2.788 1.00 68.12 109 LEU A N 1
ATOM 819 C CA . LEU A 1 109 ? 2.943 -16.192 3.696 1.00 68.12 109 LEU A CA 1
ATOM 820 C C . LEU A 1 109 ? 4.171 -17.078 3.459 1.00 68.12 109 LEU A C 1
ATOM 822 O O . LEU A 1 109 ? 5.198 -16.895 4.100 1.00 68.12 109 LEU A O 1
ATOM 826 N N . THR A 1 110 ? 4.061 -18.062 2.574 1.00 69.56 110 THR A N 1
ATOM 827 C CA . THR A 1 110 ? 5.101 -19.067 2.342 1.00 69.56 110 THR A CA 1
ATOM 828 C C . THR A 1 110 ? 6.227 -18.577 1.441 1.00 69.56 110 THR A C 1
ATOM 830 O O . THR A 1 110 ? 7.245 -19.257 1.334 1.00 69.56 110 THR A O 1
ATOM 833 N N . TYR A 1 111 ? 6.057 -17.433 0.774 1.00 76.06 111 TYR A N 1
ATOM 834 C CA . TYR A 1 111 ? 7.110 -16.867 -0.058 1.00 76.06 111 TYR A CA 1
ATOM 835 C C . TYR A 1 111 ? 8.183 -16.201 0.813 1.00 76.06 111 TYR A C 1
ATOM 837 O O . TYR A 1 111 ? 7.833 -15.467 1.740 1.00 76.06 111 TYR A O 1
ATOM 845 N N . PRO A 1 112 ? 9.478 -16.442 0.535 1.00 82.12 112 PRO A N 1
ATOM 846 C CA . PRO A 1 112 ? 10.550 -15.754 1.239 1.00 82.12 112 PRO A CA 1
ATOM 847 C C . PRO A 1 112 ? 10.472 -14.242 0.994 1.00 82.12 112 PRO A C 1
ATOM 849 O O . PRO A 1 112 ? 9.876 -13.788 0.014 1.00 82.12 112 PRO A O 1
ATOM 852 N N . ASP A 1 113 ? 11.102 -13.462 1.873 1.00 85.94 113 ASP A N 1
ATOM 853 C CA . ASP A 1 113 ? 11.338 -12.037 1.625 1.00 85.94 113 ASP A CA 1
ATOM 854 C C . ASP A 1 113 ? 12.313 -11.846 0.447 1.00 85.94 113 ASP A C 1
ATOM 856 O O . ASP A 1 113 ? 12.935 -12.798 -0.036 1.00 85.94 113 ASP A O 1
ATOM 860 N N . ALA A 1 114 ? 12.436 -10.614 -0.046 1.00 89.00 114 ALA A N 1
ATOM 861 C CA . ALA A 1 114 ? 13.413 -10.279 -1.078 1.00 89.00 114 ALA A CA 1
ATOM 862 C C . ALA A 1 114 ? 14.849 -10.552 -0.591 1.00 89.00 114 ALA A C 1
ATOM 864 O O . ALA A 1 114 ? 15.211 -10.188 0.534 1.00 89.00 114 ALA A O 1
ATOM 865 N N . ALA A 1 115 ? 15.665 -11.180 -1.434 1.00 89.38 115 ALA A N 1
ATOM 866 C CA . ALA A 1 115 ? 17.059 -11.484 -1.131 1.00 89.38 115 ALA A CA 1
ATOM 867 C C . ALA A 1 115 ? 17.992 -10.394 -1.676 1.00 89.38 115 ALA A C 1
ATOM 869 O O . ALA A 1 115 ? 17.707 -9.750 -2.680 1.00 89.38 115 ALA A O 1
ATOM 870 N N . GLN A 1 116 ? 19.144 -10.191 -1.033 1.00 91.44 116 GLN A N 1
ATOM 871 C CA . GLN A 1 116 ? 20.185 -9.322 -1.586 1.00 91.44 116 GLN A CA 1
ATOM 872 C C . GLN A 1 116 ? 20.626 -9.818 -2.971 1.00 91.44 116 GLN A C 1
ATOM 874 O O . GLN A 1 116 ? 20.853 -11.012 -3.157 1.00 91.44 116 GLN A O 1
ATOM 879 N N . GLY A 1 117 ? 20.797 -8.888 -3.912 1.00 90.88 117 GLY A N 1
ATOM 880 C CA . GLY A 1 117 ? 21.184 -9.171 -5.295 1.00 90.88 117 GLY A CA 1
ATOM 881 C C . GLY A 1 117 ? 20.036 -9.669 -6.174 1.00 90.88 117 GLY A C 1
ATOM 882 O O . GLY A 1 117 ? 20.226 -9.845 -7.374 1.00 90.88 117 GLY A O 1
ATOM 883 N N . GLU A 1 118 ? 18.847 -9.878 -5.608 1.00 92.25 118 GLU A N 1
ATOM 884 C CA . GLU A 1 118 ? 17.654 -10.194 -6.383 1.00 92.25 118 GLU A CA 1
ATOM 885 C C . GLU A 1 118 ? 17.222 -8.994 -7.237 1.00 92.25 118 GLU A C 1
ATOM 887 O O . GLU A 1 118 ? 17.325 -7.837 -6.813 1.00 92.25 118 GLU A O 1
ATOM 892 N N . THR A 1 119 ? 16.704 -9.280 -8.435 1.00 93.12 119 THR A N 1
ATOM 893 C CA . THR A 1 119 ? 16.047 -8.271 -9.269 1.00 93.12 119 THR A CA 1
ATOM 894 C C . THR A 1 119 ? 14.584 -8.129 -8.863 1.00 93.12 119 THR A C 1
ATOM 896 O O . THR A 1 119 ? 13.801 -9.071 -8.953 1.00 93.12 119 THR A O 1
ATOM 899 N N . ALA A 1 120 ? 14.212 -6.920 -8.463 1.00 93.25 120 ALA A N 1
ATOM 900 C CA . ALA A 1 120 ? 12.855 -6.520 -8.139 1.00 93.25 120 ALA A CA 1
ATOM 901 C C . ALA A 1 120 ? 12.287 -5.612 -9.241 1.00 93.25 120 ALA A C 1
ATOM 903 O O . ALA A 1 120 ? 12.939 -4.678 -9.698 1.00 93.25 120 ALA A O 1
ATOM 904 N N . PHE A 1 121 ? 11.051 -5.858 -9.652 1.00 94.25 121 PHE A N 1
ATOM 905 C CA . PHE A 1 121 ? 10.319 -5.085 -10.646 1.00 94.25 121 PHE A CA 1
ATOM 906 C C . PHE A 1 121 ? 9.303 -4.189 -9.937 1.00 94.25 121 PHE A C 1
ATOM 908 O O . PHE A 1 121 ? 8.236 -4.644 -9.523 1.00 94.25 121 PHE A O 1
ATOM 915 N N . CYS A 1 122 ? 9.639 -2.909 -9.792 1.00 93.25 122 CYS A N 1
ATOM 916 C CA . CYS A 1 122 ? 8.780 -1.881 -9.213 1.00 93.25 122 CYS A CA 1
ATOM 917 C C . CYS A 1 122 ? 7.770 -1.398 -10.257 1.00 93.25 122 CYS A C 1
ATOM 919 O O . CYS A 1 122 ? 8.155 -0.870 -11.302 1.00 93.25 122 CYS A O 1
ATOM 921 N N . ILE A 1 123 ? 6.479 -1.551 -9.966 1.00 92.31 123 ILE A N 1
ATOM 922 C CA . ILE A 1 123 ? 5.389 -1.179 -10.872 1.00 92.31 123 ILE A CA 1
ATOM 923 C C . ILE A 1 123 ? 4.622 0.004 -10.288 1.00 92.31 123 ILE A C 1
ATOM 925 O O . ILE A 1 123 ? 4.319 0.031 -9.099 1.00 92.31 123 ILE A O 1
ATOM 929 N N . GLY A 1 124 ? 4.266 0.975 -11.121 1.00 89.56 124 GLY A N 1
ATOM 930 C CA . GLY A 1 124 ? 3.443 2.116 -10.725 1.00 89.56 124 GLY A CA 1
ATOM 931 C C . GLY A 1 124 ? 3.458 3.203 -11.788 1.00 89.56 124 GLY A C 1
ATOM 932 O O . GLY A 1 124 ? 4.067 3.035 -12.838 1.00 89.56 124 GLY A O 1
ATOM 933 N N . TYR A 1 125 ? 2.811 4.331 -11.529 1.00 86.69 125 TYR A N 1
ATOM 934 C CA . TYR A 1 125 ? 2.798 5.453 -12.462 1.00 86.69 125 TYR A CA 1
ATOM 935 C C . TYR A 1 125 ? 3.599 6.637 -11.909 1.00 86.69 125 TYR A C 1
ATOM 937 O O . TYR A 1 125 ? 3.182 7.254 -10.930 1.00 86.69 125 TYR A O 1
ATOM 945 N N . PRO A 1 126 ? 4.747 6.989 -12.509 1.00 83.25 126 PRO A N 1
ATOM 946 C CA . PRO A 1 126 ? 5.468 8.199 -12.145 1.00 83.25 126 PRO A CA 1
ATOM 947 C C . PRO A 1 126 ? 4.614 9.438 -12.439 1.00 83.25 126 PRO A C 1
ATOM 949 O O . PRO A 1 126 ? 4.197 9.679 -13.570 1.00 83.25 126 PRO A O 1
ATOM 952 N N . GLY A 1 127 ? 4.375 10.267 -11.430 1.00 76.06 127 GLY A N 1
ATOM 953 C CA . GLY A 1 127 ? 3.555 11.474 -11.516 1.00 76.06 127 GLY A CA 1
ATOM 954 C C . GLY A 1 127 ? 4.109 12.522 -12.471 1.00 76.06 127 GLY A C 1
ATOM 955 O O . GLY A 1 127 ? 3.348 13.297 -13.034 1.00 76.06 127 GLY A O 1
ATOM 956 N N . GLU A 1 128 ? 5.407 12.519 -12.768 1.00 72.75 128 GLU A N 1
ATOM 957 C CA . GLU A 1 128 ? 5.951 13.376 -13.830 1.00 72.75 128 GLU A CA 1
ATOM 958 C C . GLU A 1 128 ? 5.382 13.048 -15.216 1.00 72.75 128 GLU A C 1
ATOM 960 O O . GLU A 1 128 ? 5.291 13.935 -16.068 1.00 72.75 128 GLU A O 1
ATOM 965 N N . LEU A 1 129 ? 4.943 11.803 -15.418 1.00 67.94 129 LEU A N 1
ATOM 966 C CA . LEU A 1 129 ? 4.289 11.343 -16.637 1.00 67.94 129 LEU A CA 1
ATOM 967 C C . LEU A 1 129 ? 2.782 11.658 -16.638 1.00 67.94 129 LEU A C 1
ATOM 969 O O . LEU A 1 129 ? 2.115 11.421 -17.639 1.00 67.94 129 LEU A O 1
ATOM 973 N N . SER A 1 130 ? 2.212 12.213 -15.557 1.00 60.09 130 SER A N 1
ATOM 974 C CA . SER A 1 130 ? 0.773 12.534 -15.466 1.00 60.09 130 SER A CA 1
ATOM 975 C C . SER A 1 130 ? 0.403 13.867 -16.126 1.00 60.09 130 SER A C 1
ATOM 977 O O . SER A 1 130 ? -0.774 14.202 -16.232 1.00 60.09 130 SER A O 1
ATOM 979 N N . LYS A 1 131 ? 1.390 14.618 -16.641 1.00 49.97 131 LYS A N 1
ATOM 980 C CA . LYS A 1 131 ? 1.198 15.941 -17.270 1.00 49.97 131 LYS A CA 1
ATOM 981 C C . LYS A 1 131 ? 0.378 15.927 -18.571 1.00 49.97 131 LYS A C 1
ATOM 983 O O . LYS A 1 131 ? 0.158 16.986 -19.154 1.00 49.97 131 LYS A O 1
ATOM 988 N N . SER A 1 132 ? -0.106 14.770 -19.018 1.00 45.91 132 SER A N 1
ATOM 989 C CA . SER A 1 132 ? -1.004 14.613 -20.164 1.00 45.91 132 SER A CA 1
ATOM 990 C C . SER A 1 132 ? -2.427 14.203 -19.745 1.00 45.91 132 SER A C 1
ATOM 992 O O . SER A 1 132 ? -2.890 13.125 -20.097 1.00 45.91 132 SER A O 1
ATOM 994 N N . GLY A 1 133 ? -3.145 15.079 -19.035 1.00 50.88 133 GLY A N 1
ATOM 995 C CA . GLY A 1 133 ? -4.607 15.004 -18.867 1.00 50.88 133 GLY A CA 1
ATOM 996 C C . GLY A 1 133 ? -5.122 14.243 -17.638 1.00 50.88 133 GLY A C 1
ATOM 997 O O . GLY A 1 133 ? -4.404 13.467 -17.016 1.00 50.88 133 GLY A O 1
ATOM 998 N N . ASP A 1 134 ? -6.393 14.485 -17.304 1.00 54.69 134 ASP A N 1
ATOM 999 C CA . ASP A 1 134 ? -7.101 13.909 -16.152 1.00 54.69 134 ASP A CA 1
ATOM 1000 C C . ASP A 1 134 ? -7.126 12.364 -16.213 1.00 54.69 134 ASP A C 1
ATOM 1002 O O . ASP A 1 134 ? -7.765 11.802 -17.108 1.00 54.69 134 ASP A O 1
ATOM 1006 N N . PRO A 1 135 ? -6.468 11.661 -15.266 1.00 53.81 135 PRO A N 1
ATOM 1007 C CA . PRO A 1 135 ? -6.350 10.201 -15.263 1.00 53.81 135 PRO A CA 1
ATOM 1008 C C . PRO A 1 135 ? -7.693 9.461 -15.269 1.00 53.81 135 PRO A C 1
ATOM 1010 O O . PRO A 1 135 ? -7.751 8.311 -15.697 1.00 53.81 135 PRO A O 1
ATOM 1013 N N . THR A 1 136 ? -8.772 10.103 -14.806 1.00 52.34 136 THR A N 1
ATOM 1014 C CA . THR A 1 136 ? -10.120 9.516 -14.760 1.00 52.34 136 THR A CA 1
ATOM 1015 C C . THR A 1 136 ? -10.865 9.603 -16.091 1.00 52.34 136 THR A C 1
ATOM 1017 O O . THR A 1 136 ? -11.804 8.844 -16.320 1.00 52.34 136 THR A O 1
ATOM 1020 N N . THR A 1 137 ? -10.437 10.495 -16.989 1.00 47.75 137 THR A N 1
ATOM 1021 C CA . THR A 1 137 ? -11.046 10.716 -18.310 1.00 47.75 137 THR A CA 1
ATOM 1022 C C . THR A 1 137 ? -10.124 10.335 -19.469 1.00 47.75 137 THR A C 1
ATOM 1024 O O . THR A 1 137 ? -10.535 10.407 -20.635 1.00 47.75 137 THR A O 1
ATOM 1027 N N . GLN A 1 138 ? -8.897 9.878 -19.187 1.00 46.34 138 GLN A N 1
ATOM 1028 C CA . GLN A 1 138 ? -7.991 9.361 -20.209 1.00 46.34 138 GLN A CA 1
ATOM 1029 C C . GLN A 1 138 ? -8.607 8.133 -20.899 1.00 46.34 138 GLN A C 1
ATOM 1031 O O . GLN A 1 138 ? -8.720 7.045 -20.337 1.00 46.34 138 GLN A O 1
ATOM 1036 N N . LYS A 1 139 ? -9.027 8.326 -22.156 1.00 37.88 139 LYS A N 1
ATOM 1037 C CA . LYS A 1 139 ? -9.552 7.275 -23.039 1.00 37.88 139 LYS A CA 1
ATOM 1038 C C . LYS A 1 139 ? -8.598 6.075 -23.072 1.00 37.88 139 LYS A C 1
ATOM 1040 O O . LYS A 1 139 ? -7.384 6.257 -23.037 1.00 37.88 139 LYS A O 1
ATOM 1045 N N . LYS A 1 140 ? -9.162 4.862 -23.189 1.00 36.38 140 LYS A N 1
ATOM 1046 C CA . LYS A 1 140 ? -8.435 3.591 -23.382 1.00 36.38 140 LYS A CA 1
ATOM 1047 C C . LYS A 1 140 ? -7.196 3.802 -24.264 1.00 36.38 140 LYS A C 1
ATOM 1049 O O . LYS A 1 140 ? -7.353 4.064 -25.454 1.00 36.38 140 LYS A O 1
ATOM 1054 N N . GLY A 1 141 ? -6.002 3.674 -23.681 1.00 35.88 141 GLY A N 1
ATOM 1055 C CA . GLY A 1 141 ? -4.748 3.632 -24.438 1.00 35.88 141 GLY A CA 1
ATOM 1056 C C . GLY A 1 141 ? -3.603 4.551 -24.001 1.00 35.88 141 GLY A C 1
ATOM 1057 O O . GLY A 1 141 ? -2.588 4.511 -24.688 1.00 35.88 141 GLY A O 1
ATOM 1058 N N . THR A 1 142 ? -3.709 5.343 -22.923 1.00 40.78 142 THR A N 1
ATOM 1059 C CA . THR A 1 142 ? -2.628 6.301 -22.566 1.00 40.78 142 THR A CA 1
ATOM 1060 C C . THR A 1 142 ? -2.070 6.178 -21.143 1.00 40.78 142 THR A C 1
ATOM 1062 O O . THR A 1 142 ? -0.930 6.577 -20.917 1.00 40.78 142 THR A O 1
ATOM 1065 N N . VAL A 1 143 ? -2.798 5.581 -20.191 1.00 49.78 143 VAL A N 1
ATOM 1066 C CA . VAL A 1 143 ? -2.274 5.353 -18.833 1.00 49.78 143 VAL A CA 1
ATOM 1067 C C . VAL A 1 143 ? -1.541 4.011 -18.797 1.00 49.78 143 VAL A C 1
ATOM 1069 O O . VAL A 1 143 ? -2.146 2.971 -18.547 1.00 49.78 143 VAL A O 1
ATOM 1072 N N . PHE A 1 144 ? -0.240 4.021 -19.079 1.00 58.91 144 PHE A N 1
ATOM 1073 C CA . PHE A 1 144 ? 0.607 2.840 -18.915 1.00 58.91 144 PHE A CA 1
ATOM 1074 C C . PHE A 1 144 ? 1.382 2.936 -17.603 1.00 58.91 144 PHE A C 1
ATOM 1076 O O . PHE A 1 144 ? 2.117 3.899 -17.374 1.00 58.91 144 PHE A O 1
ATOM 1083 N N . GLY A 1 145 ? 1.221 1.935 -16.736 1.00 61.81 145 GLY A N 1
ATOM 1084 C CA . GLY A 1 145 ? 2.109 1.753 -15.593 1.00 61.81 145 GLY A CA 1
ATOM 1085 C C . GLY A 1 145 ? 3.550 1.569 -16.077 1.00 61.81 145 GLY A C 1
ATOM 1086 O O . GLY A 1 145 ? 3.812 0.879 -17.058 1.00 61.81 145 GLY A O 1
ATOM 1087 N N . THR A 1 146 ? 4.496 2.204 -15.400 1.00 77.94 146 THR A N 1
ATOM 1088 C CA . THR A 1 146 ? 5.927 1.985 -15.608 1.00 77.94 146 THR A CA 1
ATOM 1089 C C . THR A 1 146 ? 6.370 0.770 -14.803 1.00 77.94 146 THR A C 1
ATOM 1091 O O . THR A 1 146 ? 5.982 0.611 -13.646 1.00 77.94 146 THR A O 1
ATOM 1094 N N . VAL A 1 147 ? 7.198 -0.074 -15.418 1.00 82.81 147 VAL A N 1
ATOM 1095 C CA . VAL A 1 147 ? 7.879 -1.199 -14.773 1.00 82.81 147 VAL A CA 1
ATOM 1096 C C . VAL A 1 147 ? 9.370 -0.877 -14.732 1.00 82.81 147 VAL A C 1
ATOM 1098 O O . VAL A 1 147 ? 9.974 -0.642 -15.777 1.00 82.81 147 VAL A O 1
ATOM 1101 N N . LEU A 1 148 ? 9.959 -0.861 -13.539 1.00 84.69 148 LEU A N 1
ATOM 1102 C CA . LEU A 1 148 ? 11.371 -0.545 -13.325 1.00 84.69 148 LEU A CA 1
ATOM 1103 C C . LEU A 1 148 ? 12.077 -1.721 -12.664 1.00 84.69 148 LEU A C 1
ATOM 1105 O O . LEU A 1 148 ? 11.643 -2.177 -11.612 1.00 84.69 148 LEU A O 1
ATOM 1109 N N . ALA A 1 149 ? 13.175 -2.181 -13.258 1.00 87.44 149 ALA A N 1
ATOM 1110 C CA . ALA A 1 149 ? 14.043 -3.168 -12.630 1.00 87.44 149 ALA A CA 1
ATOM 1111 C C . ALA A 1 149 ? 14.973 -2.483 -11.616 1.00 87.44 149 ALA A C 1
ATOM 1113 O O . ALA A 1 149 ? 15.632 -1.491 -11.937 1.00 87.44 149 ALA A O 1
ATOM 1114 N N . ALA A 1 150 ? 15.025 -3.026 -10.407 1.00 86.31 150 ALA A N 1
ATOM 1115 C CA . ALA A 1 150 ? 15.834 -2.565 -9.292 1.00 86.31 150 ALA A CA 1
ATOM 1116 C C . ALA A 1 150 ? 16.607 -3.744 -8.692 1.00 86.31 150 ALA A C 1
ATOM 1118 O O . ALA A 1 150 ? 16.075 -4.843 -8.571 1.00 86.31 150 ALA A O 1
ATOM 1119 N N . GLU A 1 151 ? 17.849 -3.521 -8.280 1.00 92.94 151 GLU A N 1
ATOM 1120 C CA . GLU A 1 151 ? 18.661 -4.526 -7.592 1.00 92.94 151 GLU A CA 1
ATOM 1121 C C . GLU A 1 151 ? 18.561 -4.331 -6.075 1.00 92.94 151 GLU A C 1
ATOM 1123 O O . GLU A 1 151 ? 18.843 -3.241 -5.566 1.00 92.94 151 GLU A O 1
ATOM 1128 N N . VAL A 1 152 ? 18.194 -5.378 -5.336 1.00 92.44 152 VAL A N 1
ATOM 1129 C CA . VAL A 1 152 ? 18.077 -5.337 -3.869 1.00 92.44 152 VAL A CA 1
ATOM 1130 C C . VAL A 1 152 ? 19.466 -5.235 -3.217 1.00 92.44 152 VAL A C 1
ATOM 1132 O O . VAL A 1 152 ? 20.298 -6.127 -3.368 1.00 92.44 152 VAL A O 1
ATOM 1135 N N . GLN A 1 153 ? 19.727 -4.165 -2.455 1.00 89.12 153 GLN A N 1
ATOM 1136 C CA . GLN A 1 153 ? 21.085 -3.774 -2.023 1.00 89.12 153 GLN A CA 1
ATOM 1137 C C . GLN A 1 153 ? 21.554 -4.334 -0.669 1.00 89.12 153 GLN A C 1
ATOM 1139 O O . GLN A 1 153 ? 22.679 -4.054 -0.263 1.00 89.12 153 GLN A O 1
ATOM 1144 N N . SER A 1 154 ? 20.757 -5.181 -0.010 1.00 67.12 154 SER A N 1
ATOM 1145 C CA . SER A 1 154 ? 20.950 -5.722 1.354 1.00 67.12 154 SER A CA 1
ATOM 1146 C C . SER A 1 154 ? 20.437 -4.845 2.493 1.00 67.12 154 SER A C 1
ATOM 1148 O O . SER A 1 154 ? 20.616 -3.631 2.514 1.00 67.12 154 SER A O 1
ATOM 1150 N N . GLY A 1 155 ? 19.842 -5.512 3.484 1.00 62.88 155 GLY A N 1
ATOM 1151 C CA . GLY A 1 155 ? 19.414 -4.902 4.736 1.00 62.88 155 GLY A CA 1
ATOM 1152 C C . GLY A 1 155 ? 18.045 -4.229 4.683 1.00 62.88 155 GLY A C 1
ATOM 1153 O O . GLY A 1 155 ? 17.498 -3.911 3.628 1.00 62.88 155 GLY A O 1
ATOM 1154 N N . LEU A 1 156 ? 17.487 -4.039 5.878 1.00 63.31 156 LEU A N 1
ATOM 1155 C CA . LEU A 1 156 ? 16.324 -3.190 6.087 1.00 63.31 156 LEU A CA 1
ATOM 1156 C C . LEU A 1 156 ? 16.818 -1.789 6.418 1.00 63.31 156 LEU A C 1
ATOM 1158 O O . LEU A 1 156 ? 17.543 -1.614 7.398 1.00 63.31 156 LEU A O 1
ATOM 1162 N N . SER A 1 157 ? 16.388 -0.797 5.651 1.00 62.00 157 SER A N 1
ATOM 1163 C CA . SER A 1 157 ? 16.494 0.601 6.057 1.00 62.00 157 SER A CA 1
ATOM 1164 C C . SER A 1 157 ? 15.142 1.011 6.615 1.00 62.00 157 SER A C 1
ATOM 1166 O O . SER A 1 157 ? 14.144 0.937 5.907 1.00 62.00 157 SER A O 1
ATOM 1168 N N . GLN A 1 158 ? 15.075 1.376 7.899 1.00 64.00 158 GLN A N 1
ATOM 1169 C CA . GLN A 1 158 ? 13.816 1.786 8.543 1.00 64.00 158 GLN A CA 1
ATOM 1170 C C . GLN A 1 158 ? 12.679 0.745 8.404 1.00 64.00 158 GLN A C 1
ATOM 1172 O O . GLN A 1 158 ? 11.525 1.102 8.194 1.00 64.00 158 GLN A O 1
ATOM 1177 N N . ASN A 1 159 ? 13.001 -0.551 8.514 1.00 76.31 159 ASN A N 1
ATOM 1178 C CA . ASN A 1 159 ? 12.086 -1.687 8.284 1.00 76.31 159 ASN A CA 1
ATOM 1179 C C . ASN A 1 159 ? 11.571 -1.858 6.841 1.00 76.31 159 ASN A C 1
ATOM 1181 O O . ASN A 1 159 ? 10.733 -2.725 6.602 1.00 76.31 159 ASN A O 1
ATOM 1185 N N . LEU A 1 160 ? 12.105 -1.110 5.877 1.00 86.50 160 LEU A N 1
ATOM 1186 C CA . LEU A 1 160 ? 11.811 -1.250 4.453 1.00 86.50 160 LEU A CA 1
ATOM 1187 C C . LEU A 1 160 ? 12.950 -1.970 3.732 1.00 86.50 160 LEU A C 1
ATOM 1189 O O . LEU A 1 160 ? 14.118 -1.846 4.105 1.00 86.50 160 LEU A O 1
ATOM 1193 N N . VAL A 1 161 ? 12.614 -2.704 2.676 1.00 90.56 161 VAL A N 1
ATOM 1194 C CA . VAL A 1 161 ? 13.598 -3.283 1.760 1.00 90.56 161 VAL A CA 1
ATOM 1195 C C . VAL A 1 161 ? 14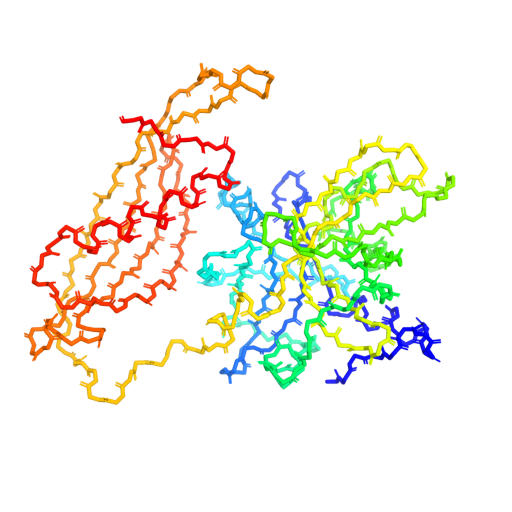.132 -2.182 0.858 1.00 90.56 161 VAL A C 1
ATOM 1197 O O . VAL A 1 161 ? 13.353 -1.432 0.275 1.00 90.56 161 VAL A O 1
ATOM 1200 N N . HIS A 1 162 ? 15.454 -2.096 0.737 1.00 93.12 162 HIS A N 1
ATOM 1201 C CA . HIS A 1 162 ? 16.132 -1.129 -0.122 1.00 93.12 162 HIS A CA 1
ATOM 1202 C C . HIS A 1 162 ? 16.554 -1.771 -1.448 1.00 93.12 162 HIS A C 1
ATOM 1204 O O . HIS A 1 162 ? 17.257 -2.785 -1.471 1.00 93.12 162 HIS A O 1
ATOM 1210 N N . ALA A 1 163 ? 16.156 -1.151 -2.557 1.00 91.88 163 ALA A N 1
ATOM 1211 C CA . ALA A 1 163 ? 16.601 -1.506 -3.895 1.00 91.88 163 ALA A CA 1
ATOM 1212 C C . ALA A 1 163 ? 17.078 -0.278 -4.675 1.00 91.88 163 ALA A C 1
ATOM 1214 O O . ALA A 1 163 ? 16.706 0.862 -4.387 1.00 91.88 163 ALA A O 1
ATOM 1215 N N . VAL A 1 164 ? 17.932 -0.515 -5.667 1.00 91.69 164 VAL A N 1
ATOM 1216 C CA . VAL A 1 164 ? 18.535 0.538 -6.484 1.00 91.69 164 VAL A CA 1
ATOM 1217 C C . VAL A 1 164 ? 18.222 0.323 -7.951 1.00 91.69 164 VAL A C 1
ATOM 1219 O O . VAL A 1 164 ? 18.458 -0.747 -8.504 1.00 91.69 164 VAL A O 1
ATOM 1222 N N . ILE A 1 165 ? 17.737 1.381 -8.591 1.00 88.94 165 ILE A N 1
ATOM 1223 C CA . ILE A 1 165 ? 17.509 1.435 -10.030 1.00 88.94 165 ILE A CA 1
ATOM 1224 C C . ILE A 1 165 ? 18.665 2.195 -10.673 1.00 88.94 165 ILE A C 1
ATOM 1226 O O . ILE A 1 165 ? 18.925 3.353 -10.331 1.00 88.94 165 ILE A O 1
ATOM 1230 N N . ALA A 1 166 ? 19.326 1.572 -11.647 1.00 86.00 166 ALA A N 1
ATOM 1231 C CA . ALA A 1 166 ? 20.296 2.253 -12.498 1.00 86.00 166 ALA A CA 1
ATOM 1232 C C . ALA A 1 166 ? 19.574 3.232 -13.439 1.00 86.00 166 ALA A C 1
ATOM 1234 O O . ALA A 1 166 ? 18.731 2.823 -14.238 1.00 86.00 166 ALA A O 1
ATOM 1235 N N . ARG A 1 167 ? 19.889 4.531 -13.358 1.00 79.12 167 ARG A N 1
ATOM 1236 C CA . ARG A 1 167 ? 19.227 5.562 -14.164 1.00 79.12 167 ARG A CA 1
ATOM 1237 C C . ARG A 1 167 ? 19.772 5.633 -15.583 1.00 79.12 167 ARG A C 1
ATOM 1239 O O . ARG A 1 167 ? 20.958 5.851 -15.808 1.00 79.12 167 ARG A O 1
ATOM 1246 N N . GLY A 1 168 ? 18.856 5.511 -16.542 1.00 72.56 168 GLY A N 1
ATOM 1247 C CA . GLY A 1 168 ? 19.081 5.856 -17.941 1.00 72.56 168 GLY A CA 1
ATOM 1248 C C . GLY A 1 168 ? 18.601 7.278 -18.272 1.00 72.56 168 GLY A C 1
ATOM 1249 O O . GLY A 1 168 ? 17.753 7.823 -17.564 1.00 72.56 168 GLY A O 1
ATOM 1250 N N . PRO A 1 169 ? 19.072 7.871 -19.383 1.00 65.44 169 PRO A N 1
ATOM 1251 C CA . PRO A 1 169 ? 18.732 9.243 -19.785 1.00 65.44 169 PRO A CA 1
ATOM 1252 C C . PRO A 1 169 ? 17.244 9.463 -20.114 1.00 65.44 169 PRO A C 1
ATOM 1254 O O . PRO A 1 169 ? 16.795 10.604 -20.146 1.00 65.44 169 PRO A O 1
ATOM 1257 N N . ALA A 1 170 ? 16.481 8.392 -20.354 1.00 70.50 170 ALA A N 1
ATOM 1258 C CA . ALA A 1 170 ? 15.049 8.440 -20.659 1.00 70.50 170 ALA A CA 1
ATOM 1259 C C . ALA A 1 170 ? 14.139 8.244 -19.427 1.00 70.50 170 ALA A C 1
ATOM 1261 O O . ALA A 1 170 ? 12.921 8.185 -19.576 1.00 70.50 170 ALA A O 1
ATOM 1262 N N . MET A 1 171 ? 14.705 8.105 -18.223 1.00 74.56 171 MET A N 1
ATOM 1263 C CA . MET A 1 171 ? 13.922 7.883 -17.005 1.00 74.56 171 MET A CA 1
ATOM 1264 C C . MET A 1 171 ? 13.398 9.195 -16.404 1.00 74.56 171 MET A C 1
ATOM 1266 O O . MET A 1 171 ? 14.075 10.223 -16.509 1.00 74.56 171 MET A O 1
ATOM 1270 N N . PRO A 1 172 ? 12.218 9.180 -15.752 1.00 75.12 172 PRO A N 1
ATOM 1271 C CA . PRO A 1 172 ? 11.681 10.363 -15.090 1.00 75.12 172 PRO A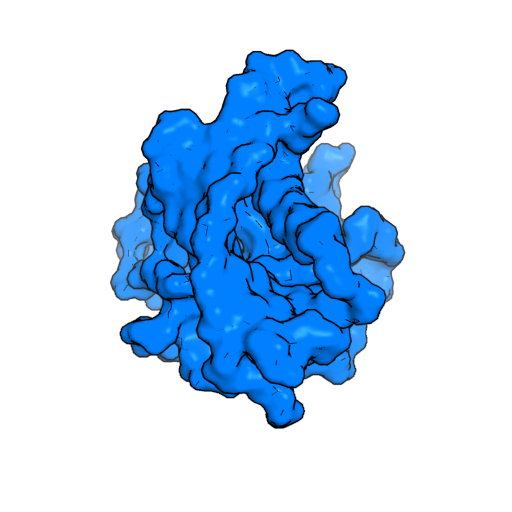 CA 1
ATOM 1272 C C . PRO A 1 172 ? 12.626 10.835 -13.983 1.00 75.12 172 PRO A C 1
ATOM 1274 O O . PRO A 1 172 ? 13.401 10.055 -13.418 1.00 75.12 172 PRO A O 1
ATOM 1277 N N . ARG A 1 173 ? 12.596 12.134 -13.672 1.00 77.62 173 ARG A N 1
ATOM 1278 C CA . ARG A 1 173 ? 13.457 12.697 -12.626 1.00 77.62 173 ARG A CA 1
ATOM 1279 C C . ARG A 1 173 ? 13.016 12.211 -11.261 1.00 77.62 173 ARG A C 1
ATOM 1281 O O . ARG A 1 173 ? 13.890 11.943 -10.457 1.00 77.62 173 ARG A O 1
ATOM 1288 N N . SER A 1 174 ? 11.725 11.988 -11.043 1.00 80.12 174 SER A N 1
ATOM 1289 C CA . SER A 1 174 ? 11.165 11.340 -9.858 1.00 80.12 174 SER A CA 1
ATOM 1290 C C . SER A 1 174 ? 10.202 10.211 -10.201 1.00 80.12 174 SER A C 1
ATOM 1292 O O . SER A 1 174 ? 9.482 10.251 -11.198 1.00 80.12 174 SER A O 1
ATOM 1294 N N . PHE A 1 175 ? 10.189 9.213 -9.324 1.00 84.75 175 PHE A N 1
ATOM 1295 C CA . PHE A 1 175 ? 9.237 8.113 -9.276 1.00 84.75 175 PHE A CA 1
ATOM 1296 C C . PHE A 1 175 ? 8.075 8.384 -8.310 1.00 84.75 175 PHE A C 1
ATOM 1298 O O . PHE A 1 175 ? 7.228 7.512 -8.110 1.00 84.75 175 PHE A O 1
ATOM 1305 N N . GLY A 1 176 ? 7.976 9.595 -7.746 1.00 82.00 176 GLY A N 1
ATOM 1306 C CA . GLY A 1 176 ? 6.812 10.038 -6.981 1.00 82.00 176 GLY A CA 1
ATOM 1307 C C . GLY A 1 176 ? 5.525 9.788 -7.769 1.00 82.00 176 GLY A C 1
ATOM 1308 O O . GLY A 1 176 ? 5.460 10.109 -8.951 1.00 82.00 176 GLY A O 1
ATOM 1309 N N . GLY A 1 177 ? 4.528 9.160 -7.142 1.00 85.19 177 GLY A N 1
ATOM 1310 C CA . GLY A 1 177 ? 3.327 8.623 -7.802 1.00 85.19 177 GLY A CA 1
ATOM 1311 C C . GLY A 1 177 ? 3.332 7.098 -7.986 1.00 85.19 177 GLY A C 1
ATOM 1312 O O . GLY A 1 177 ? 2.266 6.482 -8.024 1.00 85.19 177 GLY A O 1
ATOM 1313 N N . MET A 1 178 ? 4.508 6.456 -8.001 1.00 90.56 178 MET A N 1
ATOM 1314 C CA . MET A 1 178 ? 4.618 4.989 -7.990 1.00 90.56 178 MET A CA 1
ATOM 1315 C C . MET A 1 178 ? 4.375 4.374 -6.603 1.00 90.56 178 MET A C 1
ATOM 1317 O O . MET A 1 178 ? 4.199 3.157 -6.504 1.00 90.56 178 MET A O 1
ATOM 1321 N N . SER A 1 179 ? 4.349 5.193 -5.545 1.00 93.00 179 SER A N 1
ATOM 1322 C CA . SER A 1 179 ? 4.043 4.767 -4.176 1.00 93.00 179 SER A CA 1
ATOM 1323 C C . SER A 1 179 ? 2.744 3.972 -4.103 1.00 93.00 179 SER A C 1
ATOM 1325 O O . SER A 1 179 ? 1.762 4.315 -4.751 1.00 93.00 179 SER A O 1
ATOM 1327 N N . GLY A 1 180 ? 2.742 2.905 -3.314 1.00 94.69 180 GLY A N 1
ATOM 1328 C CA . GLY A 1 180 ? 1.668 1.927 -3.188 1.00 94.69 180 GLY A CA 1
ATOM 1329 C C . GLY A 1 180 ? 1.641 0.864 -4.287 1.00 94.69 180 GLY A C 1
ATOM 1330 O O . GLY A 1 180 ? 1.032 -0.183 -4.086 1.00 94.69 180 GLY A O 1
ATOM 1331 N N . GLY A 1 181 ? 2.314 1.083 -5.420 1.00 95.06 181 GLY A N 1
ATOM 1332 C CA . GLY A 1 181 ? 2.395 0.110 -6.508 1.00 95.06 181 GLY A CA 1
ATOM 1333 C C . GLY A 1 181 ? 3.186 -1.154 -6.131 1.00 95.06 181 GLY A C 1
ATOM 1334 O O . GLY A 1 181 ? 4.042 -1.098 -5.245 1.00 95.06 181 GLY A O 1
ATOM 1335 N N . PRO A 1 182 ? 2.905 -2.309 -6.761 1.00 94.94 182 PRO A N 1
ATOM 1336 C CA . PRO A 1 182 ? 3.493 -3.585 -6.367 1.00 94.94 182 PRO A CA 1
ATOM 1337 C C . PRO A 1 182 ? 4.956 -3.725 -6.798 1.00 94.94 182 PRO A C 1
ATOM 1339 O O . PRO A 1 182 ? 5.383 -3.182 -7.819 1.00 94.94 182 PRO A O 1
ATOM 1342 N N . VAL A 1 183 ? 5.700 -4.522 -6.034 1.00 94.62 183 VAL A N 1
ATOM 1343 C CA . VAL A 1 183 ? 7.076 -4.927 -6.333 1.00 94.62 183 VAL A CA 1
ATOM 1344 C C . VAL A 1 183 ? 7.111 -6.433 -6.540 1.00 94.62 183 VAL A C 1
ATOM 1346 O O . VAL A 1 183 ? 6.742 -7.182 -5.636 1.00 94.62 183 VAL A O 1
ATOM 1349 N N . ILE A 1 184 ? 7.526 -6.875 -7.725 1.00 93.69 184 ILE A N 1
ATOM 1350 C CA . ILE A 1 184 ? 7.509 -8.288 -8.127 1.00 93.69 184 ILE A CA 1
ATOM 1351 C C . ILE A 1 184 ? 8.937 -8.814 -8.269 1.00 93.69 184 ILE A C 1
ATOM 1353 O O . ILE A 1 184 ? 9.777 -8.124 -8.832 1.00 93.69 184 ILE A O 1
ATOM 1357 N N . GLY A 1 185 ? 9.221 -10.013 -7.773 1.00 91.88 185 GLY A N 1
ATOM 1358 C CA . GLY A 1 185 ? 10.508 -10.681 -7.965 1.00 91.88 185 GLY A CA 1
ATOM 1359 C C . GLY A 1 185 ? 10.676 -11.205 -9.387 1.00 91.88 185 GLY A C 1
ATOM 1360 O O . GLY A 1 185 ? 9.713 -11.345 -10.146 1.00 91.88 185 GLY A O 1
ATOM 1361 N N . ASP A 1 186 ? 11.905 -11.529 -9.761 1.00 90.00 186 ASP A N 1
ATOM 1362 C CA . ASP A 1 186 ? 12.203 -12.149 -11.052 1.00 90.00 186 ASP A CA 1
ATOM 1363 C C . ASP A 1 186 ? 11.583 -13.544 -11.228 1.00 90.00 186 ASP A C 1
ATOM 1365 O O . ASP A 1 186 ? 11.390 -13.995 -12.355 1.00 90.00 186 ASP A O 1
ATOM 1369 N N . ASP A 1 187 ? 11.205 -14.193 -10.131 1.00 89.00 187 ASP A N 1
ATOM 1370 C CA . ASP A 1 187 ? 10.463 -15.450 -10.062 1.00 89.00 187 ASP A CA 1
ATOM 1371 C C . ASP A 1 187 ? 8.935 -15.285 -10.187 1.00 89.00 187 ASP A C 1
ATOM 1373 O O . ASP A 1 187 ? 8.213 -16.281 -10.252 1.00 89.00 187 ASP A O 1
ATOM 1377 N N . GLY A 1 188 ? 8.435 -14.047 -10.269 1.00 88.00 188 GLY A N 1
ATOM 1378 C CA . GLY A 1 188 ? 7.008 -13.744 -10.331 1.00 88.00 188 GLY A CA 1
ATOM 1379 C C . GLY A 1 188 ? 6.313 -13.700 -8.967 1.00 88.00 188 GLY A C 1
ATOM 1380 O O . GLY A 1 188 ? 5.089 -13.736 -8.917 1.00 88.00 188 GLY A O 1
ATOM 1381 N N . ARG A 1 189 ? 7.016 -13.611 -7.834 1.00 90.50 189 ARG A N 1
ATOM 1382 C CA . ARG A 1 189 ? 6.348 -13.436 -6.529 1.00 90.50 189 ARG A CA 1
ATOM 1383 C C . ARG A 1 189 ? 6.126 -11.967 -6.177 1.00 90.50 189 ARG A C 1
ATOM 1385 O O . ARG A 1 189 ? 6.912 -11.100 -6.542 1.00 90.50 189 ARG A O 1
ATOM 1392 N N . LEU A 1 190 ? 5.082 -11.677 -5.401 1.00 92.44 190 LEU A N 1
ATOM 1393 C CA . LEU A 1 190 ? 4.879 -10.348 -4.818 1.00 92.44 190 LEU A CA 1
ATOM 1394 C C . LEU A 1 190 ? 5.828 -10.149 -3.623 1.00 92.44 190 LEU A C 1
ATOM 1396 O O . LEU A 1 190 ? 5.649 -10.776 -2.580 1.00 92.44 190 LEU A O 1
ATOM 1400 N N . LEU A 1 191 ? 6.813 -9.263 -3.772 1.00 92.12 191 LEU A N 1
ATOM 1401 C CA . LEU A 1 191 ? 7.805 -8.934 -2.741 1.00 92.12 191 LEU A CA 1
ATOM 1402 C C . LEU A 1 191 ? 7.285 -7.904 -1.733 1.00 92.12 191 LEU A C 1
ATOM 1404 O O . LEU A 1 191 ? 7.622 -7.962 -0.548 1.00 92.12 191 LEU A O 1
ATOM 1408 N N . GLY A 1 192 ? 6.464 -6.961 -2.201 1.00 93.38 192 GLY A N 1
ATOM 1409 C CA . GLY A 1 192 ? 6.034 -5.817 -1.406 1.00 93.38 192 GLY A CA 1
ATOM 1410 C C . GLY A 1 192 ? 5.291 -4.756 -2.205 1.00 93.38 192 GLY A C 1
ATOM 1411 O O . GLY A 1 192 ? 4.848 -5.001 -3.329 1.00 93.38 192 GLY A O 1
ATOM 1412 N N . ILE A 1 193 ? 5.187 -3.563 -1.620 1.00 94.94 193 ILE A N 1
ATOM 1413 C CA . ILE A 1 193 ? 4.669 -2.357 -2.277 1.00 94.94 193 ILE A CA 1
ATOM 1414 C C . ILE A 1 193 ? 5.650 -1.195 -2.116 1.00 94.94 193 ILE A C 1
ATOM 1416 O O . ILE A 1 193 ? 6.254 -1.043 -1.055 1.00 94.94 193 ILE A O 1
ATOM 1420 N N . ASN A 1 194 ? 5.805 -0.377 -3.158 1.00 94.69 194 ASN A N 1
ATOM 1421 C CA . ASN A 1 194 ? 6.657 0.814 -3.147 1.00 94.69 194 ASN A CA 1
ATOM 1422 C C . ASN A 1 194 ? 6.177 1.794 -2.070 1.00 94.69 194 ASN A C 1
ATOM 1424 O O . ASN A 1 194 ? 4.983 2.078 -1.999 1.00 94.69 194 ASN A O 1
ATOM 1428 N N . THR A 1 195 ? 7.077 2.362 -1.273 1.00 90.19 195 THR A N 1
ATOM 1429 C CA . THR A 1 195 ? 6.700 3.318 -0.215 1.00 90.19 195 THR A CA 1
ATOM 1430 C C . THR A 1 195 ? 7.497 4.604 -0.237 1.00 90.19 195 THR A C 1
ATOM 1432 O O . THR A 1 195 ? 6.947 5.658 0.072 1.00 90.19 195 THR A O 1
ATOM 1435 N N . ALA A 1 196 ? 8.765 4.554 -0.633 1.00 86.81 196 ALA A N 1
ATOM 1436 C CA . ALA A 1 196 ? 9.595 5.746 -0.687 1.00 86.81 196 ALA A CA 1
ATOM 1437 C C . ALA A 1 196 ? 10.602 5.699 -1.835 1.00 86.81 196 ALA A C 1
ATOM 1439 O O . ALA A 1 196 ? 11.000 4.637 -2.313 1.00 86.81 196 ALA A O 1
ATOM 1440 N N . GLU A 1 197 ? 11.033 6.889 -2.236 1.00 87.69 197 GLU A N 1
ATOM 1441 C CA . GLU A 1 197 ? 12.149 7.123 -3.140 1.00 87.69 197 GLU A CA 1
ATOM 1442 C C . GLU A 1 197 ? 13.139 8.056 -2.437 1.00 87.69 197 GLU A C 1
ATOM 1444 O O . GLU A 1 197 ? 12.737 9.025 -1.791 1.00 87.69 197 GLU A O 1
ATOM 1449 N N . GLU A 1 198 ? 14.430 7.799 -2.613 1.00 84.50 198 GLU A N 1
ATOM 1450 C CA . GLU A 1 198 ? 15.489 8.748 -2.299 1.00 84.50 198 GLU A CA 1
ATOM 1451 C C . GLU A 1 198 ? 16.348 9.005 -3.543 1.00 84.50 198 GLU A C 1
ATOM 1453 O O . GLU A 1 198 ? 16.823 8.091 -4.226 1.00 84.50 198 GLU A O 1
ATOM 1458 N N . GLN A 1 199 ? 16.545 10.288 -3.839 1.00 73.19 199 GLN A N 1
ATOM 1459 C CA . GLN A 1 199 ? 17.379 10.755 -4.942 1.00 73.19 199 GLN A CA 1
ATOM 1460 C C . GLN A 1 199 ? 18.691 11.299 -4.392 1.00 73.19 199 GLN A C 1
ATOM 1462 O O . GLN A 1 199 ? 18.870 12.506 -4.247 1.00 73.19 199 GLN A O 1
ATOM 1467 N N . ALA A 1 200 ? 19.600 10.386 -4.065 1.00 66.25 200 ALA A N 1
ATOM 1468 C CA . ALA A 1 200 ? 20.942 10.733 -3.609 1.00 66.25 200 ALA A CA 1
ATOM 1469 C C . ALA A 1 200 ? 21.954 10.851 -4.768 1.00 66.25 200 ALA A C 1
ATOM 1471 O O . ALA A 1 200 ? 22.949 11.563 -4.643 1.00 66.25 200 ALA A O 1
ATOM 1472 N N . ASP A 1 201 ? 21.703 10.182 -5.901 1.00 76.81 201 ASP A N 1
ATOM 1473 C CA . ASP A 1 201 ? 22.634 10.065 -7.029 1.00 76.81 201 ASP A CA 1
ATOM 1474 C C . ASP A 1 201 ? 21.907 10.333 -8.369 1.00 76.81 201 ASP A C 1
ATOM 1476 O O . ASP A 1 201 ? 20.886 9.710 -8.663 1.00 76.81 201 ASP A O 1
ATOM 1480 N N . PRO A 1 202 ? 22.399 11.234 -9.237 1.00 76.31 202 PRO A N 1
ATOM 1481 C CA . PRO A 1 202 ? 21.789 11.474 -10.549 1.00 76.31 202 PRO A CA 1
ATOM 1482 C C . PRO A 1 202 ? 21.756 10.232 -11.460 1.00 76.31 202 PRO A C 1
ATOM 1484 O O . PRO A 1 202 ? 20.919 10.158 -12.362 1.00 76.31 202 PRO A O 1
ATOM 1487 N N . MET A 1 203 ? 22.628 9.251 -11.222 1.00 83.81 203 MET A N 1
ATOM 1488 C CA . MET A 1 203 ? 22.727 8.001 -11.979 1.00 83.81 203 MET A CA 1
ATOM 1489 C C . MET A 1 203 ? 22.042 6.816 -11.292 1.00 83.81 203 MET A C 1
ATOM 1491 O O . MET A 1 203 ? 21.958 5.740 -11.888 1.00 83.81 203 MET A O 1
ATOM 1495 N N . LYS A 1 204 ? 21.528 6.980 -10.067 1.00 86.81 204 LYS A N 1
ATOM 1496 C CA . LYS A 1 204 ? 20.859 5.908 -9.320 1.00 86.81 204 LYS A CA 1
ATOM 1497 C C . LYS A 1 204 ? 19.674 6.437 -8.531 1.00 86.81 204 LYS A C 1
ATOM 1499 O O . LYS A 1 204 ? 19.786 7.404 -7.792 1.00 86.81 204 LYS A O 1
ATOM 1504 N N . ALA A 1 205 ? 18.538 5.762 -8.627 1.00 87.50 205 ALA A N 1
ATOM 1505 C CA . ALA A 1 205 ? 17.453 5.996 -7.683 1.00 87.50 205 ALA A CA 1
ATOM 1506 C C . ALA A 1 205 ? 17.418 4.904 -6.633 1.00 87.50 205 ALA A C 1
ATOM 1508 O O . ALA A 1 205 ? 17.539 3.723 -6.956 1.00 87.50 205 ALA A O 1
ATOM 1509 N N . HIS A 1 206 ? 17.212 5.316 -5.391 1.00 89.94 206 HIS A N 1
ATOM 1510 C CA . HIS A 1 206 ? 16.977 4.416 -4.281 1.00 89.94 206 HIS A CA 1
ATOM 1511 C C . HIS A 1 206 ? 15.465 4.307 -4.113 1.00 89.94 206 HIS A C 1
ATOM 1513 O O . HIS A 1 206 ? 14.789 5.323 -3.966 1.00 89.94 206 HIS A O 1
ATOM 1519 N N . ILE A 1 207 ? 14.932 3.091 -4.169 1.00 90.88 207 ILE A N 1
ATOM 1520 C CA . ILE A 1 207 ? 13.526 2.811 -3.888 1.00 90.88 207 ILE A CA 1
ATOM 1521 C C . ILE A 1 207 ? 13.446 1.927 -2.653 1.00 90.88 207 ILE A C 1
ATOM 1523 O O . ILE A 1 207 ? 14.266 1.029 -2.448 1.00 90.88 207 ILE A O 1
ATOM 1527 N N . PHE A 1 208 ? 12.436 2.197 -1.838 1.00 92.56 208 PHE A N 1
ATOM 1528 C CA . PHE A 1 208 ? 12.115 1.428 -0.654 1.00 92.56 208 PHE A CA 1
ATOM 1529 C C . PHE A 1 208 ? 10.720 0.831 -0.788 1.00 92.56 208 PHE A C 1
ATOM 1531 O O . PHE A 1 208 ? 9.799 1.488 -1.281 1.00 92.56 208 PHE A O 1
ATOM 1538 N N . PHE A 1 209 ? 10.566 -0.414 -0.347 1.00 93.44 209 PHE A N 1
ATOM 1539 C CA . PHE A 1 209 ? 9.282 -1.106 -0.337 1.00 93.44 209 PHE A CA 1
ATOM 1540 C C . PHE A 1 209 ? 9.074 -1.901 0.951 1.00 93.44 209 PHE A C 1
ATOM 1542 O O . PHE A 1 209 ? 10.030 -2.326 1.603 1.00 93.44 209 PHE A O 1
ATOM 1549 N N . THR A 1 210 ? 7.815 -2.091 1.348 1.00 92.12 210 THR A N 1
ATOM 1550 C CA . THR A 1 210 ? 7.482 -2.922 2.518 1.00 92.12 210 THR A CA 1
ATOM 1551 C C . THR A 1 210 ? 7.816 -4.383 2.253 1.00 92.12 210 THR A C 1
ATOM 1553 O O . THR A 1 210 ? 7.742 -4.842 1.116 1.00 92.12 210 THR A O 1
ATOM 1556 N N . ARG A 1 211 ? 8.103 -5.168 3.296 1.00 90.06 211 ARG A N 1
ATOM 1557 C CA . ARG A 1 211 ? 8.078 -6.627 3.134 1.00 90.06 211 ARG A CA 1
ATOM 1558 C C . ARG A 1 211 ? 6.637 -7.097 3.134 1.00 90.06 211 ARG A C 1
ATOM 1560 O O . ARG A 1 211 ? 5.866 -6.704 4.006 1.00 90.06 211 ARG A O 1
ATOM 1567 N N . ARG A 1 212 ? 6.302 -8.011 2.228 1.00 87.69 212 ARG A N 1
ATOM 1568 C CA . ARG A 1 212 ? 5.005 -8.703 2.168 1.00 87.69 212 ARG A CA 1
ATOM 1569 C C . ARG A 1 212 ? 4.492 -9.196 3.532 1.00 87.69 212 ARG A C 1
ATOM 1571 O O . ARG A 1 212 ? 3.312 -9.069 3.839 1.00 87.69 212 ARG A O 1
ATOM 1578 N N . ARG A 1 213 ? 5.376 -9.760 4.361 1.00 85.88 213 ARG A N 1
ATOM 1579 C CA . ARG A 1 213 ? 5.026 -10.293 5.690 1.00 85.88 213 ARG A CA 1
ATOM 1580 C C . ARG A 1 213 ? 4.608 -9.231 6.711 1.00 85.88 213 ARG A C 1
ATOM 1582 O O . ARG A 1 213 ? 3.915 -9.563 7.662 1.00 85.88 213 ARG A O 1
ATOM 1589 N N . ASP A 1 214 ? 5.000 -7.972 6.518 1.00 86.06 214 ASP A N 1
ATOM 1590 C CA . ASP A 1 214 ? 4.720 -6.894 7.477 1.00 86.06 214 ASP A CA 1
ATOM 1591 C C . ASP A 1 214 ? 3.262 -6.409 7.419 1.00 86.06 214 ASP A C 1
ATOM 1593 O O . ASP A 1 214 ? 2.879 -5.508 8.155 1.00 86.06 214 ASP A O 1
ATOM 1597 N N . TRP A 1 215 ? 2.456 -6.962 6.514 1.00 88.12 215 TRP A N 1
ATOM 1598 C CA . TRP A 1 215 ? 1.056 -6.594 6.314 1.00 88.12 215 TRP A CA 1
ATOM 1599 C C . TRP A 1 215 ? 0.165 -7.826 6.096 1.00 88.12 215 TRP A C 1
ATOM 1601 O O . TRP A 1 215 ? -0.825 -7.799 5.363 1.00 88.12 215 TRP A O 1
ATOM 1611 N N . GLU A 1 216 ? 0.522 -8.937 6.752 1.00 83.25 216 GLU A N 1
ATOM 1612 C CA . GLU A 1 216 ? -0.248 -10.188 6.747 1.00 83.25 216 GLU A CA 1
ATOM 1613 C C . GLU A 1 216 ? -1.654 -10.049 7.351 1.00 83.25 216 GLU A C 1
ATOM 1615 O O . GLU A 1 216 ? -2.583 -10.776 6.992 1.00 83.25 216 GLU A O 1
ATOM 1620 N N . ASP A 1 217 ? -1.827 -9.092 8.257 1.00 79.94 217 ASP A N 1
ATOM 1621 C CA . ASP A 1 217 ? -3.087 -8.776 8.912 1.00 79.94 217 ASP A CA 1
ATOM 1622 C C . ASP A 1 217 ? -4.131 -8.252 7.915 1.00 79.94 217 ASP A C 1
ATOM 1624 O O . ASP A 1 217 ? -5.321 -8.546 8.063 1.00 79.94 217 ASP A O 1
ATOM 1628 N N . LEU A 1 218 ? -3.697 -7.579 6.842 1.00 86.06 218 LEU A N 1
ATOM 1629 C CA . LEU A 1 218 ? -4.572 -7.139 5.751 1.00 86.06 218 LEU A CA 1
ATOM 1630 C C . LEU A 1 218 ? -5.180 -8.306 4.961 1.00 86.06 218 LEU A C 1
ATOM 1632 O O . LEU A 1 218 ? -6.277 -8.175 4.421 1.00 86.06 218 LEU A O 1
ATOM 1636 N N . ALA A 1 219 ? -4.486 -9.444 4.884 1.00 81.12 219 ALA A N 1
ATOM 1637 C CA . ALA A 1 219 ? -4.940 -10.628 4.151 1.00 81.12 219 ALA A CA 1
ATOM 1638 C C . ALA A 1 219 ? -6.034 -11.400 4.908 1.00 81.12 219 ALA A C 1
ATOM 1640 O O . ALA A 1 219 ? -6.829 -12.135 4.315 1.00 81.12 219 ALA A O 1
ATOM 1641 N N . ASN A 1 220 ? -6.101 -11.242 6.226 1.00 75.19 220 ASN A N 1
ATOM 1642 C CA . ASN A 1 220 ? -7.124 -11.894 7.017 1.00 75.19 220 ASN A CA 1
ATOM 1643 C C . ASN A 1 220 ? -8.398 -11.046 7.022 1.00 75.19 220 ASN A C 1
ATOM 1645 O O . ASN A 1 220 ? -8.324 -9.856 7.338 1.00 75.19 220 ASN A O 1
ATOM 1649 N N . PRO A 1 221 ? -9.576 -11.639 6.735 1.00 65.19 221 PRO A N 1
ATOM 1650 C CA . PRO A 1 221 ? -10.818 -11.012 7.121 1.00 65.19 221 PRO A CA 1
ATOM 1651 C C . PRO A 1 221 ? -10.752 -10.771 8.608 1.00 65.19 221 PRO A C 1
ATOM 1653 O O . PRO A 1 221 ? -10.173 -11.578 9.346 1.00 65.19 221 PRO A O 1
ATOM 1656 N N . TYR A 1 222 ? -11.409 -9.710 9.050 1.00 57.62 222 TYR A N 1
ATOM 1657 C CA . TYR A 1 222 ? -11.761 -9.684 10.443 1.00 57.62 222 TYR A CA 1
ATOM 1658 C C . TYR A 1 222 ? -12.728 -10.844 10.716 1.00 57.62 222 TYR A C 1
ATOM 1660 O O . TYR A 1 222 ? -13.918 -10.797 10.412 1.00 57.62 222 TYR A O 1
ATOM 1668 N N . LEU A 1 223 ? -12.171 -11.942 11.217 1.00 51.88 223 LEU A N 1
ATOM 1669 C CA . LEU A 1 223 ? -12.921 -13.065 11.732 1.00 51.88 223 LEU A CA 1
ATOM 1670 C C . LEU A 1 223 ? -13.012 -12.840 13.221 1.00 51.88 223 LEU A C 1
ATOM 1672 O O . LEU A 1 223 ? -12.010 -12.956 13.922 1.00 51.88 223 LEU A O 1
ATOM 1676 N N . GLN A 1 224 ? -14.213 -12.523 13.682 1.00 51.59 224 GLN A N 1
ATOM 1677 C CA . GLN A 1 224 ? -14.534 -12.581 15.091 1.00 51.59 224 GLN A CA 1
ATOM 1678 C C . GLN A 1 224 ? -14.275 -14.032 15.572 1.00 51.59 224 GLN A C 1
ATOM 1680 O O . GLN A 1 224 ? -14.922 -14.955 15.068 1.00 51.59 224 GLN A O 1
ATOM 1685 N N . PRO A 1 225 ? -13.298 -14.281 16.463 1.00 49.56 225 PRO A N 1
ATOM 1686 C CA . PRO A 1 225 ? -12.965 -15.618 16.939 1.00 49.56 225 PRO A CA 1
ATOM 1687 C C . PRO A 1 225 ? -14.146 -16.363 17.557 1.00 49.56 225 PRO A C 1
ATOM 1689 O O . PRO A 1 225 ? -15.098 -15.783 18.078 1.00 49.56 225 PRO A O 1
ATOM 1692 N N . ALA A 1 226 ? -14.074 -17.692 17.527 1.00 48.53 226 ALA A N 1
ATOM 1693 C CA . ALA A 1 226 ? -15.075 -18.532 18.168 1.00 48.53 226 ALA A CA 1
ATOM 1694 C C . ALA A 1 226 ? -15.122 -18.252 19.681 1.00 48.53 226 ALA A C 1
ATOM 1696 O O . ALA A 1 226 ? -14.093 -18.264 20.354 1.00 48.53 226 ALA A O 1
ATOM 1697 N N . GLY A 1 227 ? -16.321 -17.998 20.211 1.00 58.34 227 GLY A N 1
ATOM 1698 C CA . GLY A 1 227 ? -16.507 -17.607 21.612 1.00 58.34 227 GLY A CA 1
ATOM 1699 C C . GLY A 1 227 ? -16.214 -16.133 21.895 1.00 58.34 227 GLY A C 1
ATOM 1700 O O . GLY A 1 227 ? -16.290 -15.721 23.055 1.00 58.34 227 GLY A O 1
ATOM 1701 N N . SER A 1 228 ? -15.912 -15.332 20.866 1.00 55.12 228 SER A N 1
ATOM 1702 C CA . SER A 1 228 ? -15.966 -13.887 21.011 1.00 55.12 228 SER A CA 1
ATOM 1703 C C . SER A 1 228 ? -17.379 -13.462 21.379 1.00 55.12 228 SER A C 1
ATOM 1705 O O . SER A 1 228 ? -18.354 -14.053 20.902 1.00 55.12 228 SER A O 1
ATOM 1707 N N . PRO A 1 229 ? -17.509 -12.442 22.221 1.00 61.94 229 PRO A N 1
ATOM 1708 C CA . PRO A 1 229 ? -18.804 -12.145 22.790 1.00 61.94 229 PRO A CA 1
ATOM 1709 C C . PRO A 1 229 ? -19.743 -11.555 21.746 1.00 61.94 229 PRO A C 1
ATOM 1711 O O . PRO A 1 229 ? -19.315 -10.865 20.827 1.00 61.94 229 PRO A O 1
ATOM 1714 N N . THR A 1 230 ? -21.036 -11.824 21.869 1.00 67.38 230 THR A N 1
ATOM 1715 C CA . THR A 1 230 ? -22.061 -11.267 20.968 1.00 67.38 230 THR A CA 1
ATOM 1716 C C . THR A 1 230 ? -22.774 -10.062 21.573 1.00 67.38 230 THR A C 1
ATOM 1718 O O . THR A 1 230 ? -23.602 -9.430 20.925 1.00 67.38 230 THR A O 1
ATOM 1721 N N . ASP A 1 231 ? -22.469 -9.753 22.826 1.00 71.38 231 ASP A N 1
ATOM 1722 C CA . ASP A 1 231 ? -23.111 -8.751 23.668 1.00 71.38 231 ASP A CA 1
ATOM 1723 C C . ASP A 1 231 ? -22.296 -7.454 23.714 1.00 71.38 231 ASP A C 1
ATOM 1725 O O . ASP A 1 231 ? -22.021 -6.893 24.776 1.00 71.38 231 ASP A O 1
ATOM 1729 N N . TYR A 1 232 ? -21.884 -6.977 22.538 1.00 67.62 232 TYR A N 1
ATOM 1730 C CA . TYR A 1 232 ? -21.186 -5.706 22.464 1.00 67.62 232 TYR A CA 1
ATOM 1731 C C . TYR A 1 232 ? -22.141 -4.540 22.733 1.00 67.62 232 TYR A C 1
ATOM 1733 O O . TYR A 1 232 ? -23.074 -4.287 21.964 1.00 67.62 232 TYR A O 1
ATOM 1741 N N . TRP A 1 233 ? -21.850 -3.772 23.775 1.00 65.94 233 TRP A N 1
ATOM 1742 C CA . TRP A 1 233 ? -22.391 -2.438 23.972 1.00 65.94 233 TRP A CA 1
ATOM 1743 C C . TRP A 1 233 ? -21.502 -1.433 23.233 1.00 65.94 233 TRP A C 1
ATOM 1745 O O . TRP A 1 233 ? -20.289 -1.604 23.079 1.00 65.94 233 TRP A O 1
ATOM 1755 N N . LYS A 1 234 ? -22.151 -0.415 22.666 1.00 73.62 234 LYS A N 1
ATOM 1756 C CA . LYS A 1 234 ? -21.534 0.541 21.745 1.00 73.62 234 LYS A CA 1
ATOM 1757 C C . LYS A 1 234 ? -21.335 1.857 22.466 1.00 73.62 234 LYS A C 1
ATOM 1759 O O . LYS A 1 234 ? -22.291 2.380 23.037 1.00 73.62 234 LYS A O 1
ATOM 1764 N N . TYR A 1 235 ? -20.144 2.422 22.358 1.00 72.56 235 TYR A N 1
ATOM 1765 C CA . TYR A 1 235 ? -19.921 3.806 22.734 1.00 72.56 235 TYR A CA 1
ATOM 1766 C C . TYR A 1 235 ? -19.135 4.509 21.628 1.00 72.56 235 TYR A C 1
ATOM 1768 O O . TYR A 1 235 ? -18.121 4.003 21.144 1.00 72.56 235 TYR A O 1
ATOM 1776 N N . ASP A 1 236 ? -19.661 5.644 21.175 1.00 78.81 236 ASP A N 1
ATOM 1777 C CA . ASP A 1 236 ? -18.987 6.484 20.194 1.00 78.81 236 ASP A CA 1
ATOM 1778 C C . ASP A 1 236 ? -18.065 7.448 20.961 1.00 78.81 236 ASP A C 1
ATOM 1780 O O . ASP A 1 236 ? -18.502 8.221 21.814 1.00 78.81 236 ASP A O 1
ATOM 1784 N N . GLU A 1 237 ? -16.773 7.381 20.664 1.00 74.25 237 GLU A N 1
ATOM 1785 C CA . GLU A 1 237 ? -15.728 8.202 21.262 1.00 74.25 237 GLU A CA 1
ATOM 1786 C C . GLU A 1 237 ? -15.296 9.276 20.273 1.00 74.25 237 GLU A C 1
ATOM 1788 O O . GLU A 1 237 ? -15.064 9.022 19.088 1.00 74.25 237 GLU A O 1
ATOM 1793 N N . LYS A 1 238 ? -15.146 10.498 20.774 1.00 81.50 238 LYS A N 1
ATOM 1794 C CA . LYS A 1 238 ? -14.482 11.564 20.040 1.00 81.50 238 LYS A CA 1
ATOM 1795 C C . LYS A 1 238 ? -13.116 11.773 20.665 1.00 81.50 238 LYS A C 1
ATOM 1797 O O . LYS A 1 238 ? -13.022 12.203 21.811 1.00 81.50 238 LYS A O 1
ATOM 1802 N N . PHE A 1 239 ? -12.078 11.524 19.887 1.00 78.31 239 PHE A N 1
ATOM 1803 C CA . PHE A 1 239 ? -10.712 11.798 20.283 1.00 78.31 239 PHE A CA 1
ATOM 1804 C C . PHE A 1 239 ? -10.181 12.996 19.502 1.00 78.31 239 PHE A C 1
ATOM 1806 O O . PHE A 1 239 ? -10.346 13.067 18.287 1.00 78.31 239 PHE A O 1
ATOM 1813 N N . SER A 1 240 ? -9.551 13.949 20.176 1.00 80.94 240 SER A N 1
ATOM 1814 C CA . SER A 1 240 ? -8.941 15.107 19.522 1.00 80.94 240 SER A CA 1
ATOM 1815 C C . SER A 1 240 ? -7.432 15.031 19.683 1.00 80.94 240 SER A C 1
ATOM 1817 O O . SER A 1 240 ? -6.947 14.849 20.795 1.00 80.94 240 SER A O 1
ATOM 1819 N N . ILE A 1 241 ? -6.707 15.182 18.578 1.00 78.38 241 ILE A N 1
ATOM 1820 C CA . ILE A 1 241 ? -5.250 15.313 18.570 1.00 78.38 241 ILE A CA 1
ATOM 1821 C C . ILE A 1 241 ? -4.927 16.696 18.035 1.00 78.38 241 ILE A C 1
ATOM 1823 O O . ILE A 1 241 ? -5.374 17.062 16.944 1.00 78.38 241 ILE A O 1
ATOM 1827 N N . ASP A 1 242 ? -4.170 17.455 18.817 1.00 78.50 242 ASP A N 1
ATOM 1828 C CA . ASP A 1 242 ? -3.562 18.685 18.336 1.00 78.50 242 ASP A CA 1
ATOM 1829 C C . ASP A 1 242 ? -2.363 18.303 17.469 1.00 78.50 242 ASP A C 1
ATOM 1831 O O . ASP A 1 242 ? -1.526 17.487 17.846 1.00 78.50 242 ASP A O 1
ATOM 1835 N N . LEU A 1 243 ? -2.353 18.813 16.247 1.00 73.88 243 LEU A N 1
ATOM 1836 C CA . LEU A 1 243 ? -1.412 18.471 15.197 1.00 73.88 243 LEU A CA 1
ATOM 1837 C C . LEU A 1 243 ? -0.543 19.675 14.900 1.00 73.88 243 LEU A C 1
ATOM 1839 O O . LEU A 1 243 ? -1.025 20.804 14.866 1.00 73.88 243 LEU A O 1
ATOM 1843 N N . GLU A 1 244 ? 0.718 19.415 14.602 1.00 78.75 244 GLU A N 1
ATOM 1844 C CA . GLU A 1 244 ? 1.670 20.390 14.112 1.00 78.75 244 GLU A CA 1
ATOM 1845 C C . GLU A 1 244 ? 2.106 20.009 12.703 1.00 78.75 244 GLU A C 1
ATOM 1847 O O . GLU A 1 244 ? 2.506 18.874 12.440 1.00 78.75 244 GLU A O 1
ATOM 1852 N N . LEU A 1 245 ? 2.080 20.973 11.789 1.00 71.44 245 LEU A N 1
ATOM 1853 C CA . LEU A 1 245 ? 2.777 20.864 10.516 1.00 71.44 245 LEU A CA 1
ATOM 1854 C C . LEU A 1 245 ? 4.226 21.323 10.736 1.00 71.44 245 LEU A C 1
ATOM 1856 O O . LEU A 1 245 ? 4.432 22.506 11.008 1.00 71.44 245 LEU A O 1
ATOM 1860 N N . PRO A 1 246 ? 5.238 20.447 10.644 1.00 69.19 246 PRO A N 1
ATOM 1861 C CA . PRO A 1 246 ? 6.632 20.849 10.751 1.00 69.19 246 PRO A CA 1
ATOM 1862 C C . PRO A 1 246 ? 7.135 21.491 9.449 1.00 69.19 246 PRO A C 1
ATOM 1864 O O . PRO A 1 246 ? 6.819 21.053 8.345 1.00 69.19 246 PRO A O 1
ATOM 1867 N N . HIS A 1 247 ? 7.992 22.503 9.570 1.00 74.19 247 HIS A N 1
ATOM 1868 C CA . HIS A 1 247 ? 8.740 23.069 8.455 1.00 74.19 247 HIS A CA 1
ATOM 1869 C C . HIS A 1 247 ? 9.690 22.001 7.885 1.00 74.19 247 HIS A C 1
ATOM 1871 O O . HIS A 1 247 ? 10.531 21.502 8.640 1.00 74.19 247 HIS A O 1
ATOM 1877 N N . PRO A 1 248 ? 9.676 21.712 6.571 1.00 56.00 248 PRO A N 1
ATOM 1878 C CA . PRO A 1 248 ? 10.467 20.624 5.988 1.00 56.00 248 PRO A CA 1
ATOM 1879 C C . PRO A 1 248 ? 11.972 20.717 6.282 1.00 56.00 248 PRO A C 1
ATOM 1881 O O . PRO A 1 248 ? 12.607 19.721 6.600 1.00 56.00 248 PRO A O 1
ATOM 1884 N N . ALA A 1 249 ? 12.540 21.927 6.230 1.00 59.59 249 ALA A N 1
ATOM 1885 C CA . ALA A 1 249 ? 13.978 22.133 6.438 1.00 59.59 249 ALA A CA 1
ATOM 1886 C C . ALA A 1 249 ? 14.420 22.284 7.906 1.00 59.59 249 ALA A C 1
ATOM 1888 O O . ALA A 1 249 ? 15.586 22.070 8.212 1.00 59.59 249 ALA A O 1
ATOM 1889 N N . THR A 1 250 ? 13.534 22.716 8.811 1.00 76.38 250 THR A N 1
ATOM 1890 C CA . THR A 1 250 ? 13.935 23.088 10.186 1.00 76.38 250 THR A CA 1
ATOM 1891 C C . THR A 1 250 ? 13.264 22.234 11.252 1.00 76.38 250 THR A C 1
ATOM 1893 O O . THR A 1 250 ? 13.636 22.317 12.419 1.00 76.38 250 THR A O 1
ATOM 1896 N N . GLY A 1 251 ? 12.251 21.446 10.879 1.00 73.88 251 GLY A N 1
ATOM 1897 C CA . GLY A 1 251 ? 11.441 20.641 11.788 1.00 73.88 251 GLY A CA 1
ATOM 1898 C C . GLY A 1 251 ? 10.566 21.448 12.751 1.00 73.88 251 GLY A C 1
ATOM 1899 O O . GLY A 1 251 ? 9.806 20.840 13.500 1.00 73.88 251 GLY A O 1
ATOM 1900 N N . LYS A 1 252 ? 10.660 22.787 12.743 1.00 78.56 252 LYS A N 1
ATOM 1901 C CA . LYS A 1 252 ? 9.891 23.676 13.621 1.00 78.56 252 LYS A CA 1
ATOM 1902 C C . LYS A 1 252 ? 8.429 23.745 13.178 1.00 78.56 252 LYS A C 1
ATOM 1904 O O . LYS A 1 252 ? 8.197 23.793 11.972 1.00 78.56 252 LYS A O 1
ATOM 1909 N N . PRO A 1 253 ? 7.459 23.800 14.100 1.00 73.81 253 PRO A N 1
ATOM 1910 C CA . PRO A 1 253 ? 6.051 23.914 13.736 1.00 73.81 253 PRO A CA 1
ATOM 1911 C C . PRO A 1 253 ? 5.784 25.213 12.961 1.00 73.81 253 PRO A C 1
ATOM 1913 O O . PRO A 1 253 ? 6.214 26.290 13.372 1.00 73.81 253 PRO A O 1
ATOM 1916 N N . ILE A 1 254 ? 5.096 25.101 11.822 1.00 80.81 254 ILE A N 1
ATOM 1917 C CA . ILE A 1 254 ? 4.661 26.226 10.971 1.00 80.81 254 ILE A CA 1
ATOM 1918 C C . ILE A 1 254 ? 3.153 26.452 11.011 1.00 80.81 254 ILE A C 1
ATOM 1920 O O . ILE A 1 254 ? 2.695 27.545 10.694 1.00 80.81 254 ILE A O 1
ATOM 1924 N N . ALA A 1 255 ? 2.385 25.444 11.417 1.00 74.31 255 ALA A N 1
ATOM 1925 C CA . ALA A 1 255 ? 0.956 25.556 11.667 1.00 74.31 255 ALA A CA 1
ATOM 1926 C C . ALA A 1 255 ? 0.539 24.544 12.736 1.00 74.31 255 ALA A C 1
ATOM 1928 O O . ALA A 1 255 ? 1.154 23.481 12.850 1.00 74.31 255 ALA A O 1
ATOM 1929 N N . GLN A 1 256 ? -0.514 24.875 13.479 1.00 78.19 256 GLN A N 1
ATOM 1930 C CA . GLN A 1 256 ? -1.173 23.977 14.421 1.00 78.19 256 GLN A CA 1
ATOM 1931 C C . GLN A 1 256 ? -2.649 23.859 14.060 1.00 78.19 256 GLN A C 1
ATOM 1933 O O . GLN A 1 256 ? -3.280 24.855 13.708 1.00 78.19 256 GLN A O 1
ATOM 1938 N N . PHE A 1 257 ? -3.200 22.657 14.148 1.00 77.25 257 PHE A N 1
ATOM 1939 C CA . PHE A 1 257 ? -4.617 22.405 13.904 1.00 77.25 257 PHE A CA 1
ATOM 1940 C C . PHE A 1 257 ? -5.090 21.201 14.699 1.00 77.25 257 PHE A C 1
ATOM 1942 O O . PHE A 1 257 ? -4.302 20.353 15.098 1.00 77.25 257 PHE A O 1
ATOM 1949 N N . ARG A 1 258 ? -6.398 21.110 14.930 1.00 80.56 258 ARG A N 1
ATOM 1950 C CA . ARG A 1 258 ? -6.985 20.022 15.711 1.00 80.56 258 ARG A CA 1
ATOM 1951 C C . ARG A 1 258 ? -7.646 19.015 14.786 1.00 80.56 258 ARG A C 1
ATOM 1953 O O . ARG A 1 258 ? -8.666 19.321 14.165 1.00 80.56 258 ARG A O 1
ATOM 1960 N N . ALA A 1 259 ? -7.117 17.797 14.747 1.00 79.31 259 ALA A N 1
ATOM 1961 C CA . ALA A 1 259 ? -7.835 16.673 14.167 1.00 79.31 259 ALA A CA 1
ATOM 1962 C C . ALA A 1 259 ? -8.767 16.071 15.212 1.00 79.31 259 ALA A C 1
ATOM 1964 O O . ALA A 1 259 ? -8.346 15.726 16.313 1.00 79.31 259 ALA A O 1
ATOM 1965 N N . ASN A 1 260 ? -10.043 15.923 14.868 1.00 83.69 260 ASN A N 1
ATOM 1966 C CA . ASN A 1 260 ? -10.983 15.171 15.686 1.00 83.69 260 ASN A CA 1
ATOM 1967 C C . ASN A 1 260 ? -11.305 13.854 14.999 1.00 83.69 260 ASN A C 1
ATOM 1969 O O . ASN A 1 260 ? -11.898 13.841 13.923 1.00 83.69 260 ASN A O 1
ATOM 1973 N N . PHE A 1 261 ? -10.944 12.764 15.647 1.00 80.12 261 PHE A N 1
ATOM 1974 C CA . PHE A 1 261 ? -11.261 11.407 15.265 1.00 80.12 261 PHE A CA 1
ATOM 1975 C C . PHE A 1 261 ? -12.539 10.978 15.964 1.00 80.12 261 PHE A C 1
ATOM 1977 O O . PHE A 1 261 ? -12.718 11.190 17.161 1.00 80.12 261 PHE A O 1
ATOM 1984 N N . PHE A 1 262 ? -13.430 10.363 15.207 1.00 78.06 262 PHE A N 1
ATOM 1985 C CA . PHE A 1 262 ? -14.653 9.779 15.723 1.00 78.06 262 PHE A CA 1
ATOM 1986 C C . PHE A 1 262 ? -14.515 8.272 15.629 1.00 78.06 262 PHE A C 1
ATOM 1988 O O . PHE A 1 262 ? -14.596 7.690 14.542 1.00 78.06 262 PHE A O 1
ATOM 1995 N N . GLY A 1 263 ? -14.251 7.665 16.775 1.00 74.06 263 GLY A N 1
ATOM 1996 C CA . GLY A 1 263 ? -14.165 6.233 16.954 1.00 74.06 263 GLY A CA 1
ATOM 1997 C C . GLY A 1 263 ? -15.492 5.660 17.421 1.00 74.06 263 GLY A C 1
ATOM 1998 O O . GLY A 1 263 ? -16.253 6.304 18.133 1.00 74.06 263 GLY A O 1
ATOM 1999 N N . ARG A 1 264 ? -15.756 4.419 17.052 1.00 73.88 264 ARG A N 1
ATOM 2000 C CA . ARG A 1 264 ? -16.714 3.562 17.723 1.00 73.88 264 ARG A CA 1
ATOM 2001 C C . ARG A 1 264 ? -15.928 2.505 18.461 1.00 73.88 264 ARG A C 1
ATOM 2003 O O . ARG A 1 264 ? -15.163 1.775 17.837 1.00 73.88 264 ARG A O 1
ATOM 2010 N N . VAL A 1 265 ? -16.142 2.417 19.764 1.00 70.62 265 VAL A N 1
ATOM 2011 C CA . VAL A 1 265 ? -15.639 1.309 20.564 1.00 70.62 265 VAL A CA 1
ATOM 2012 C C . VAL A 1 265 ? -16.800 0.353 20.809 1.00 70.62 265 VAL A C 1
ATOM 2014 O O . VAL A 1 265 ? -17.889 0.755 21.227 1.00 70.62 265 VAL A O 1
ATOM 2017 N N . LEU A 1 266 ? -16.591 -0.917 20.489 1.00 70.69 266 LEU A N 1
ATOM 2018 C CA . LEU A 1 266 ? -17.501 -2.006 20.819 1.00 70.69 266 LEU A CA 1
ATOM 2019 C C . LEU A 1 266 ? -16.875 -2.744 21.994 1.00 70.69 266 LEU A C 1
ATOM 2021 O O . LEU A 1 266 ? -15.792 -3.285 21.830 1.00 70.69 266 LEU A O 1
ATOM 2025 N N . ILE A 1 267 ? -17.518 -2.763 23.158 1.00 69.81 267 ILE A N 1
ATOM 2026 C CA . ILE A 1 267 ? -17.033 -3.495 24.340 1.00 69.81 267 ILE A CA 1
ATOM 2027 C C . ILE A 1 267 ? -18.033 -4.602 24.633 1.00 69.81 267 ILE A C 1
ATOM 2029 O O . ILE A 1 267 ? -19.224 -4.362 24.550 1.00 69.81 267 ILE A O 1
ATOM 2033 N N . SER A 1 268 ? -17.595 -5.814 24.933 1.00 69.25 268 SER A N 1
ATOM 2034 C CA . SER A 1 268 ? -18.469 -6.900 25.374 1.00 69.25 268 SER A CA 1
ATOM 2035 C C . SER A 1 268 ? -18.845 -6.728 26.841 1.00 69.25 268 SER A C 1
ATOM 2037 O O . SER A 1 268 ? -18.029 -6.264 27.629 1.00 69.25 268 SER A O 1
ATOM 2039 N N . GLU A 1 269 ? -20.050 -7.113 27.255 1.00 70.62 269 GLU A N 1
ATOM 2040 C CA . GLU A 1 269 ? -20.357 -7.230 28.688 1.00 70.62 269 GLU A CA 1
ATOM 2041 C C . GLU A 1 269 ? -19.795 -8.517 29.306 1.00 70.62 269 GLU A C 1
ATOM 2043 O O . GLU A 1 269 ? -19.169 -8.466 30.364 1.00 70.62 269 GLU A O 1
ATOM 2048 N N . SER A 1 270 ? -19.971 -9.655 28.637 1.00 67.69 270 SER A N 1
ATOM 2049 C CA . SER A 1 270 ? -19.643 -10.991 29.149 1.00 67.69 270 SER A CA 1
ATOM 2050 C C . SER A 1 270 ? -18.186 -11.418 28.991 1.00 67.69 270 SER A C 1
ATOM 2052 O O . SER A 1 270 ? -17.803 -12.450 29.548 1.00 67.69 270 SER A O 1
ATOM 2054 N N . ALA A 1 271 ? -17.364 -10.680 28.242 1.00 66.69 271 ALA A N 1
ATOM 2055 C CA . ALA A 1 271 ? -15.943 -10.998 28.122 1.00 66.69 271 ALA A CA 1
ATOM 2056 C C . ALA A 1 271 ? -15.047 -9.777 27.883 1.00 66.69 271 ALA A C 1
ATOM 2058 O O . ALA A 1 271 ? -14.207 -9.769 26.982 1.00 66.69 271 ALA A O 1
ATOM 2059 N N . ARG A 1 272 ? -15.224 -8.743 28.714 1.00 63.81 272 ARG A N 1
ATOM 2060 C CA . ARG A 1 272 ? -14.372 -7.535 28.739 1.00 63.81 272 ARG A CA 1
ATOM 2061 C C . ARG A 1 272 ? -12.878 -7.841 28.831 1.00 63.81 272 ARG A C 1
ATOM 2063 O O . ARG A 1 272 ? -12.071 -7.098 28.290 1.00 63.81 272 ARG A O 1
ATOM 2070 N N . ASP A 1 273 ? -12.548 -8.920 29.523 1.00 58.84 273 ASP A N 1
ATOM 2071 C CA . ASP A 1 273 ? -11.212 -9.386 29.878 1.00 58.84 273 ASP A CA 1
ATOM 2072 C C . ASP A 1 273 ? -10.575 -10.309 28.828 1.00 58.84 273 ASP A C 1
ATOM 2074 O O . ASP A 1 273 ? -9.413 -10.683 28.958 1.00 58.84 273 ASP A O 1
ATOM 2078 N N . LYS A 1 274 ? -11.306 -10.696 27.777 1.00 58.94 274 LYS A N 1
ATOM 2079 C CA . LYS A 1 274 ? -10.783 -11.602 26.745 1.00 58.94 274 LYS A CA 1
ATOM 2080 C C . LYS A 1 274 ? -10.142 -10.840 25.586 1.00 58.94 274 LYS A C 1
ATOM 2082 O O . LYS A 1 274 ? -10.545 -9.712 25.285 1.00 58.94 274 LYS A O 1
ATOM 2087 N N . PRO A 1 275 ? -9.232 -11.485 24.826 1.00 52.38 275 PRO A N 1
ATOM 2088 C CA . PRO A 1 275 ? -8.861 -11.006 23.502 1.00 52.38 275 PRO A CA 1
ATOM 2089 C C . PRO A 1 275 ? -10.135 -10.724 22.697 1.00 52.38 275 PRO A C 1
ATOM 2091 O O . PRO A 1 275 ? -10.963 -11.617 22.516 1.00 52.38 275 PRO A O 1
ATOM 2094 N N . LEU A 1 276 ? -10.288 -9.477 22.231 1.00 57.00 276 LEU A N 1
ATOM 2095 C CA . LEU A 1 276 ? -11.456 -8.976 21.481 1.00 57.00 276 LEU A CA 1
ATOM 2096 C C . LEU A 1 276 ? -12.724 -8.720 22.305 1.00 57.00 276 LEU A C 1
ATOM 2098 O O . LEU A 1 276 ? -13.800 -8.509 21.741 1.00 57.00 276 LEU A O 1
ATOM 2102 N N . GLY A 1 277 ? -12.593 -8.659 23.628 1.00 58.31 277 GLY A N 1
ATOM 2103 C CA . GLY A 1 277 ? -13.578 -8.051 24.519 1.00 58.31 277 GLY A CA 1
ATOM 2104 C C . GLY A 1 277 ? -13.825 -6.572 24.222 1.00 58.31 277 GLY A C 1
ATOM 2105 O O . GLY A 1 277 ? -14.870 -6.052 24.599 1.00 58.31 277 GLY A O 1
ATOM 2106 N N . ALA A 1 278 ? -12.919 -5.910 23.492 1.00 61.84 278 ALA A N 1
ATOM 2107 C CA . ALA A 1 278 ? -13.135 -4.593 22.910 1.00 61.84 278 ALA A CA 1
ATOM 2108 C C . ALA A 1 278 ? -12.642 -4.511 21.456 1.00 61.84 278 ALA A C 1
ATOM 2110 O O . ALA A 1 278 ? -11.651 -5.146 21.098 1.00 61.84 278 ALA A O 1
ATOM 2111 N N . LEU A 1 279 ? -13.323 -3.713 20.633 1.00 65.56 279 LEU A N 1
ATOM 2112 C CA . LEU A 1 279 ? -12.996 -3.433 19.233 1.00 65.56 279 LEU A CA 1
ATOM 2113 C C . LEU A 1 279 ? -13.047 -1.926 18.996 1.00 65.56 279 LEU A C 1
ATOM 2115 O O . LEU A 1 279 ? -14.008 -1.282 19.415 1.00 65.56 279 LEU A O 1
ATOM 2119 N N . GLY A 1 280 ? -12.053 -1.373 18.304 1.00 67.31 280 GLY A N 1
ATOM 2120 C CA . GLY A 1 280 ? -12.029 0.029 17.897 1.00 67.31 280 GLY A CA 1
ATOM 2121 C C . GLY A 1 280 ? -12.304 0.180 16.405 1.00 67.31 280 GLY A C 1
ATOM 2122 O O . GLY A 1 280 ? -11.752 -0.527 15.575 1.00 67.31 280 GLY A O 1
ATOM 2123 N N . MET A 1 281 ? -13.143 1.129 16.026 1.00 70.12 281 MET A N 1
ATOM 2124 C CA . MET A 1 281 ? -13.359 1.472 14.625 1.00 70.12 281 MET A CA 1
ATOM 2125 C C . MET A 1 281 ? -13.287 2.980 14.495 1.00 70.12 281 MET A C 1
ATOM 2127 O O . MET A 1 281 ? -14.174 3.680 14.973 1.00 70.12 281 MET A O 1
ATOM 2131 N N . ILE A 1 282 ? -12.253 3.509 13.847 1.00 72.25 282 ILE A N 1
ATOM 2132 C CA . ILE A 1 282 ? -12.300 4.910 13.421 1.00 72.25 282 ILE A CA 1
ATOM 2133 C C . ILE A 1 282 ? -13.348 4.956 12.310 1.00 72.25 282 ILE A C 1
ATOM 2135 O O . ILE A 1 282 ? -13.360 4.074 11.459 1.00 72.25 282 ILE A O 1
ATOM 2139 N N . SER A 1 283 ? -14.272 5.915 12.383 1.00 69.50 283 SER A N 1
ATOM 2140 C CA . SER A 1 283 ? -15.370 6.081 11.417 1.00 69.50 283 SER A CA 1
ATOM 2141 C C . SER A 1 283 ? -15.167 7.295 10.513 1.00 69.50 283 SER A C 1
ATOM 2143 O O . SER A 1 283 ? -15.536 7.293 9.337 1.00 69.50 283 SER A O 1
ATOM 2145 N N . HIS A 1 284 ? -14.606 8.367 11.069 1.00 71.50 284 HIS A N 1
ATOM 2146 C CA . HIS A 1 284 ? -14.221 9.556 10.331 1.00 71.50 284 HIS A CA 1
ATOM 2147 C C . HIS A 1 284 ? -13.243 10.402 11.138 1.00 71.50 284 HIS A C 1
ATOM 2149 O O . HIS A 1 284 ? -13.222 10.362 12.369 1.00 71.50 284 HIS A O 1
ATOM 2155 N N . MET A 1 285 ? -12.470 11.208 10.426 1.00 77.75 285 MET A N 1
ATOM 2156 C CA . MET A 1 285 ? -11.678 12.292 10.990 1.00 77.75 285 MET A CA 1
ATOM 2157 C C . MET A 1 285 ? -12.258 13.616 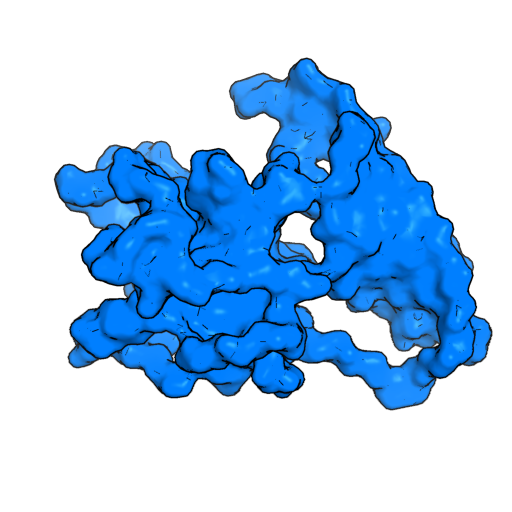10.507 1.00 77.75 285 MET A C 1
ATOM 2159 O O . MET A 1 285 ? -12.798 13.709 9.407 1.00 77.75 285 MET A O 1
ATOM 2163 N N . THR A 1 286 ? -12.148 14.652 11.325 1.00 75.69 286 THR A N 1
ATOM 2164 C CA . THR A 1 286 ? -12.407 16.027 10.913 1.00 75.69 286 THR A CA 1
ATOM 2165 C C . THR A 1 286 ? -11.172 16.872 11.158 1.00 75.69 286 THR A C 1
ATOM 2167 O O . THR A 1 286 ? -10.608 16.819 12.249 1.00 75.69 286 THR A O 1
ATOM 2170 N N . VAL A 1 287 ? -10.766 17.645 10.156 1.00 71.88 287 VAL A N 1
ATOM 2171 C CA . VAL A 1 287 ? -9.688 18.637 10.258 1.00 71.88 287 VAL A CA 1
ATOM 2172 C C . VAL A 1 287 ? -10.248 19.943 9.718 1.00 71.88 287 VAL A C 1
ATOM 2174 O O . VAL A 1 287 ? -10.806 19.953 8.623 1.00 71.88 287 VAL A O 1
ATOM 2177 N N . ASP A 1 288 ? -10.192 21.005 10.522 1.00 72.62 288 ASP A N 1
ATOM 2178 C CA . ASP A 1 288 ? -10.705 22.339 10.174 1.00 72.62 288 ASP A CA 1
ATOM 2179 C C . ASP A 1 288 ? -12.132 22.329 9.590 1.00 72.62 288 ASP A C 1
ATOM 2181 O O . ASP A 1 288 ? -12.457 23.009 8.621 1.00 72.62 288 ASP A O 1
ATOM 2185 N N . GLY A 1 289 ? -13.006 21.502 10.174 1.00 68.25 289 GLY A N 1
ATOM 2186 C CA . GLY A 1 289 ? -14.412 21.372 9.774 1.00 68.25 289 GLY A CA 1
ATOM 2187 C C . GLY A 1 289 ? -14.671 20.467 8.564 1.00 68.25 289 GLY A C 1
ATOM 2188 O O . GLY A 1 289 ? -15.819 20.086 8.339 1.00 68.25 289 GLY A O 1
ATOM 2189 N N . SER A 1 290 ? -13.636 20.048 7.834 1.00 62.38 290 SER A N 1
ATOM 2190 C CA . SER A 1 290 ? -13.768 19.096 6.725 1.00 62.38 290 SER A CA 1
ATOM 2191 C C . SER A 1 290 ? -13.843 17.671 7.257 1.00 62.38 290 SER A C 1
ATOM 2193 O O . SER A 1 290 ? -12.998 17.265 8.054 1.00 62.38 290 SER A O 1
ATOM 2195 N N . ARG A 1 291 ? -14.865 16.911 6.843 1.00 68.12 291 ARG A N 1
ATOM 2196 C CA . ARG A 1 291 ? -15.085 15.521 7.267 1.00 68.12 291 ARG A CA 1
ATOM 2197 C C . ARG A 1 291 ? -14.488 14.547 6.261 1.00 68.12 291 ARG A C 1
ATOM 2199 O O . ARG A 1 291 ? -14.801 14.600 5.079 1.00 68.12 291 ARG A O 1
ATOM 2206 N N . PHE A 1 292 ? -13.719 13.600 6.776 1.00 61.28 292 PHE A N 1
ATOM 2207 C CA . PHE A 1 292 ? -13.062 12.550 6.016 1.00 61.28 292 PHE A CA 1
ATOM 2208 C C . PHE A 1 292 ? -13.601 11.202 6.488 1.00 61.28 292 PHE A C 1
ATOM 2210 O O . PHE A 1 292 ? -13.347 10.836 7.639 1.00 61.28 292 PHE A O 1
ATOM 2217 N N . PRO A 1 293 ? -14.400 10.486 5.676 1.00 59.00 293 PRO A N 1
ATOM 2218 C CA . PRO A 1 293 ? -14.859 9.155 6.036 1.00 59.00 293 PRO A CA 1
ATOM 2219 C C . PRO A 1 293 ? -13.647 8.232 6.102 1.00 59.00 293 PRO A C 1
ATOM 2221 O O . PRO A 1 293 ? -12.882 8.101 5.153 1.00 59.00 293 PRO A O 1
ATOM 2224 N N . ILE A 1 294 ? -13.463 7.614 7.253 1.00 63.28 294 ILE A N 1
ATOM 2225 C CA . ILE A 1 294 ? -12.337 6.745 7.537 1.00 63.28 294 ILE A CA 1
ATOM 2226 C C . ILE A 1 294 ? -12.991 5.538 8.164 1.00 63.28 294 ILE A C 1
ATOM 2228 O O . ILE A 1 294 ? -13.198 5.561 9.358 1.00 63.28 294 ILE A O 1
ATOM 2232 N N . ASN A 1 295 ? -13.431 4.555 7.380 1.00 57.09 295 ASN A N 1
ATOM 2233 C CA . ASN A 1 295 ? -13.920 3.306 7.958 1.00 57.09 295 ASN A CA 1
ATOM 2234 C C . ASN A 1 295 ? -12.714 2.385 8.126 1.00 57.09 295 ASN A C 1
ATOM 2236 O O . ASN A 1 295 ? -12.445 1.596 7.220 1.00 57.09 295 ASN A O 1
ATOM 2240 N N . ILE A 1 296 ? -11.956 2.583 9.215 1.00 57.38 296 ILE A N 1
ATOM 2241 C CA . ILE A 1 296 ? -10.814 1.729 9.555 1.00 57.38 296 ILE A CA 1
ATOM 2242 C C . ILE A 1 296 ? -11.272 0.642 10.506 1.00 57.38 296 ILE A C 1
ATOM 2244 O O . ILE A 1 296 ? -11.606 0.907 11.662 1.00 57.38 296 ILE A O 1
ATOM 2248 N N . GLU A 1 297 ? -11.208 -0.594 10.027 1.00 52.56 297 GLU A N 1
ATOM 2249 C CA . GLU A 1 297 ? -11.314 -1.775 10.873 1.00 52.56 297 GLU A CA 1
ATOM 2250 C C . GLU A 1 297 ? -9.965 -2.001 11.570 1.00 52.56 297 GLU A C 1
ATOM 2252 O O . GLU A 1 297 ? -9.093 -2.684 11.030 1.00 52.56 297 GLU A O 1
ATOM 2257 N N . VAL A 1 298 ? -9.761 -1.403 12.753 1.00 49.03 298 VAL A N 1
ATOM 2258 C CA . VAL A 1 298 ? -8.620 -1.755 13.614 1.00 49.03 298 VAL A CA 1
ATOM 2259 C C . VAL A 1 298 ? -9.101 -2.673 14.722 1.00 49.03 298 VAL A C 1
ATOM 2261 O O . VAL A 1 298 ? -9.700 -2.255 15.706 1.00 49.03 298 VAL A O 1
ATOM 2264 N N . VAL A 1 299 ? -8.785 -3.952 14.604 1.00 48.94 299 VAL A N 1
ATOM 2265 C CA . VAL A 1 299 ? -9.117 -4.909 15.650 1.00 48.94 299 VAL A CA 1
ATOM 2266 C C . VAL A 1 299 ? -7.876 -5.183 16.482 1.00 48.94 299 VAL A C 1
ATOM 2268 O O . VAL A 1 299 ? -7.001 -5.944 16.083 1.00 48.94 299 VAL A O 1
ATOM 2271 N N . TYR A 1 300 ? -7.803 -4.551 17.651 1.00 53.06 300 TYR A N 1
ATOM 2272 C CA . TYR A 1 300 ? -6.775 -4.814 18.652 1.00 53.06 300 TYR A CA 1
ATOM 2273 C C . TYR A 1 300 ? -7.359 -5.596 19.832 1.00 53.06 300 TYR A C 1
ATOM 2275 O O . TYR A 1 300 ? -8.404 -5.249 20.374 1.00 53.06 300 TYR A O 1
ATOM 2283 N N . GLY A 1 301 ? -6.679 -6.676 20.225 1.00 47.41 301 GLY A N 1
ATOM 2284 C CA . GLY A 1 301 ? -6.980 -7.403 21.456 1.00 47.41 301 GLY A CA 1
ATOM 2285 C C . GLY A 1 301 ? -6.405 -6.663 22.661 1.00 47.41 301 GLY A C 1
ATOM 2286 O O . GLY A 1 301 ? -5.227 -6.309 22.656 1.00 47.41 301 GLY A O 1
ATOM 2287 N N . LEU A 1 302 ? -7.229 -6.434 23.684 1.00 48.00 302 LEU A N 1
ATOM 2288 C CA . LEU A 1 302 ? -6.775 -5.915 24.970 1.00 48.00 302 LEU A CA 1
ATOM 2289 C C . LEU A 1 302 ? -5.983 -7.016 25.674 1.00 48.00 302 LEU A C 1
ATOM 2291 O O . LEU A 1 302 ? -6.537 -8.064 25.995 1.00 48.00 302 LEU A O 1
ATOM 2295 N N . ALA A 1 303 ? -4.686 -6.808 25.873 1.00 42.03 303 ALA A N 1
ATOM 2296 C CA . ALA A 1 303 ? -3.933 -7.626 26.809 1.00 42.03 303 ALA A CA 1
ATOM 2297 C C . ALA A 1 303 ? -4.323 -7.189 28.231 1.00 42.03 303 ALA A C 1
ATOM 2299 O O . ALA A 1 303 ? -4.065 -6.045 28.605 1.00 42.03 303 ALA A O 1
ATOM 2300 N N . ASP A 1 304 ? -4.979 -8.081 28.977 1.00 41.81 304 ASP A N 1
ATOM 2301 C CA . ASP A 1 304 ? -5.040 -8.151 30.447 1.00 41.81 304 ASP A CA 1
ATOM 2302 C C . ASP A 1 304 ? -5.173 -6.837 31.240 1.00 41.81 304 ASP A C 1
ATOM 2304 O O . ASP A 1 304 ? -4.606 -6.699 32.325 1.00 41.81 304 ASP A O 1
ATOM 2308 N N . SER A 1 305 ? -5.944 -5.855 30.774 1.00 43.44 305 SER A N 1
ATOM 2309 C CA . SER A 1 305 ? -6.258 -4.713 31.633 1.00 43.44 305 SER A CA 1
ATOM 2310 C C . SER A 1 305 ? -7.670 -4.201 31.407 1.00 43.44 305 SER A C 1
ATOM 2312 O O . SER A 1 305 ? -8.042 -3.773 30.319 1.00 43.44 305 SER A O 1
ATOM 2314 N N . GLU A 1 306 ? -8.443 -4.176 32.492 1.00 47.44 306 GLU A N 1
ATOM 2315 C CA . GLU A 1 306 ? -9.717 -3.457 32.628 1.00 47.44 306 GLU A CA 1
ATOM 2316 C C . GLU A 1 306 ? -9.560 -1.928 32.457 1.00 47.44 306 GLU A C 1
ATOM 2318 O O . GLU A 1 306 ? -10.491 -1.162 32.709 1.00 47.44 306 GLU A O 1
ATOM 2323 N N . ASP A 1 307 ? -8.376 -1.453 32.063 1.00 59.22 307 ASP A N 1
ATOM 2324 C CA . ASP A 1 307 ? -8.021 -0.049 32.057 1.00 59.22 307 ASP A CA 1
ATOM 2325 C C . ASP A 1 307 ? -8.367 0.598 30.714 1.00 59.22 307 ASP A C 1
ATOM 2327 O O . ASP A 1 307 ? -7.810 0.271 29.657 1.00 59.22 307 ASP A O 1
ATOM 2331 N N . LYS A 1 308 ? -9.265 1.587 30.793 1.00 58.97 308 LYS A N 1
ATOM 2332 C CA . LYS A 1 308 ? -9.638 2.490 29.703 1.00 58.97 308 LYS A CA 1
ATOM 2333 C C . LYS A 1 308 ? -8.408 3.074 28.991 1.00 58.97 308 LYS A C 1
ATOM 2335 O O . LYS A 1 308 ? -8.441 3.336 27.790 1.00 58.97 308 LYS A O 1
ATOM 2340 N N . SER A 1 309 ? -7.312 3.251 29.726 1.00 60.81 309 SER A N 1
ATOM 2341 C CA . SER A 1 309 ? -6.072 3.824 29.216 1.00 60.81 309 SER A CA 1
ATOM 2342 C C . SER A 1 309 ? -5.429 3.006 28.086 1.00 60.81 309 SER A C 1
ATOM 2344 O O . SER A 1 309 ? -4.846 3.600 27.179 1.00 60.81 309 SER A O 1
ATOM 2346 N N . SER A 1 310 ? -5.565 1.673 28.086 1.00 61.84 310 SER A N 1
ATOM 2347 C CA . SER A 1 310 ? -4.879 0.786 27.134 1.00 61.84 310 SER A CA 1
ATOM 2348 C C . SER A 1 310 ? -5.437 0.906 25.713 1.00 61.84 310 SER A C 1
ATOM 2350 O O . SER A 1 310 ? -4.691 1.071 24.746 1.00 61.84 310 SER A O 1
ATOM 2352 N N . TRP A 1 311 ? -6.763 0.905 25.569 1.00 65.06 311 TRP A N 1
ATOM 2353 C CA . TRP A 1 311 ? -7.397 1.062 24.264 1.00 65.06 311 TRP A CA 1
ATOM 2354 C C . TRP A 1 311 ? -7.350 2.504 23.780 1.00 65.06 311 TRP A C 1
ATOM 2356 O O . TRP A 1 311 ? -7.228 2.726 22.577 1.00 65.06 311 TRP A O 1
ATOM 2366 N N . GLU A 1 312 ? -7.405 3.487 24.685 1.00 68.00 312 GLU A N 1
ATOM 2367 C CA . GLU A 1 312 ? -7.185 4.883 24.316 1.00 68.00 312 GLU A CA 1
ATOM 2368 C C . GLU A 1 312 ? -5.777 5.073 23.748 1.00 68.00 312 GLU A C 1
ATOM 2370 O O . GLU A 1 312 ? -5.615 5.850 22.814 1.00 68.00 312 GLU A O 1
ATOM 2375 N N . GLN A 1 313 ? -4.762 4.379 24.277 1.00 70.75 313 GLN A N 1
ATOM 2376 C CA . GLN A 1 313 ? -3.392 4.423 23.758 1.00 70.75 313 GLN A CA 1
ATOM 2377 C C . GLN A 1 313 ? -3.276 3.812 22.363 1.00 70.75 313 GLN A C 1
ATOM 2379 O O . GLN A 1 313 ? -2.659 4.427 21.498 1.00 70.75 313 GLN A O 1
ATOM 2384 N N . GLU A 1 314 ? -3.889 2.656 22.110 1.00 68.94 314 GLU A N 1
ATOM 2385 C CA . GLU A 1 314 ? -3.884 2.065 20.766 1.00 68.94 314 GLU A CA 1
ATOM 2386 C C . GLU A 1 314 ? -4.692 2.930 19.786 1.00 68.94 314 GLU A C 1
ATOM 2388 O O . GLU A 1 314 ? -4.227 3.224 18.689 1.00 68.94 314 GLU A O 1
ATOM 2393 N N . PHE A 1 315 ? -5.855 3.448 20.193 1.00 71.50 315 PHE A N 1
ATOM 2394 C CA . PHE A 1 315 ? -6.633 4.387 19.383 1.00 71.50 315 PHE A CA 1
ATOM 2395 C C . PHE A 1 315 ? -5.832 5.663 19.077 1.00 71.50 315 PHE A C 1
ATOM 2397 O O . PHE A 1 315 ? -5.768 6.093 17.924 1.00 71.50 315 PHE A O 1
ATOM 2404 N N . LYS A 1 316 ? -5.155 6.234 20.083 1.00 72.81 316 LYS A N 1
ATOM 2405 C CA . LYS A 1 316 ? -4.205 7.351 19.939 1.00 72.81 316 LYS A CA 1
ATOM 2406 C C . LYS A 1 316 ? -3.070 6.997 18.991 1.00 72.81 316 LYS A C 1
ATOM 2408 O O . LYS A 1 316 ? -2.713 7.836 18.172 1.00 72.81 316 LYS A O 1
ATOM 2413 N N . TYR A 1 317 ? -2.519 5.789 19.076 1.00 74.31 317 TYR A N 1
ATOM 2414 C CA . TYR A 1 317 ? -1.442 5.318 18.211 1.00 74.31 317 TYR A CA 1
ATOM 2415 C C . TYR A 1 317 ? -1.900 5.243 16.755 1.00 74.31 317 TYR A C 1
ATOM 2417 O O . TYR A 1 317 ? -1.243 5.809 15.888 1.00 74.31 317 TYR A O 1
ATOM 2425 N N . GLN A 1 318 ? -3.065 4.651 16.490 1.00 71.19 318 GLN A N 1
ATOM 2426 C CA . GLN A 1 318 ? -3.640 4.573 15.145 1.00 71.19 318 GLN A CA 1
ATOM 2427 C C . GLN A 1 318 ? -3.951 5.966 14.587 1.00 71.19 318 GLN A C 1
ATOM 2429 O O . GLN A 1 318 ? -3.584 6.287 13.458 1.00 71.19 318 GLN A O 1
ATOM 2434 N N . CYS A 1 319 ? -4.543 6.843 15.401 1.00 72.88 319 CYS A N 1
ATOM 2435 C CA . CYS A 1 319 ? -4.747 8.242 15.033 1.00 72.88 319 CYS A CA 1
ATOM 2436 C C . CYS A 1 319 ? -3.411 8.965 14.782 1.00 72.88 319 CYS A C 1
ATOM 2438 O O . CYS A 1 319 ? -3.295 9.734 13.834 1.00 72.88 319 CYS A O 1
ATOM 2440 N N . SER A 1 320 ? -2.376 8.686 15.574 1.00 71.12 320 SER A N 1
ATOM 2441 C CA . SER A 1 320 ? -1.037 9.261 15.401 1.00 71.12 320 SER A CA 1
ATOM 2442 C C . SER A 1 320 ? -0.329 8.727 14.159 1.00 71.12 320 SER A C 1
ATOM 2444 O O . SER A 1 320 ? 0.412 9.475 13.535 1.00 71.12 320 SER A O 1
ATOM 2446 N N . LEU A 1 321 ? -0.567 7.475 13.762 1.00 67.44 321 LEU A N 1
ATOM 2447 C CA . LEU A 1 321 ? -0.066 6.903 12.512 1.00 67.44 321 LEU A CA 1
ATOM 2448 C C . LEU A 1 321 ? -0.720 7.583 11.303 1.00 67.44 321 LEU A C 1
ATOM 2450 O O . LEU A 1 321 ? -0.036 7.963 10.356 1.00 67.44 321 LEU A O 1
ATOM 2454 N N . ILE A 1 322 ? -2.034 7.813 11.370 1.00 68.44 322 ILE A N 1
ATOM 2455 C CA . ILE A 1 322 ? -2.784 8.601 10.380 1.00 68.44 322 ILE A CA 1
ATOM 2456 C C . ILE A 1 322 ? -2.198 10.016 10.262 1.00 68.44 322 ILE A C 1
ATOM 2458 O O . ILE A 1 322 ? -2.038 10.541 9.167 1.00 68.44 322 ILE A O 1
ATOM 2462 N N . VAL A 1 323 ? -1.833 10.628 11.386 1.00 69.38 323 VAL A N 1
ATOM 2463 C CA . VAL A 1 323 ? -1.240 11.972 11.452 1.00 69.38 323 VAL A CA 1
ATOM 2464 C C . VAL A 1 323 ? 0.212 12.001 10.963 1.00 69.38 323 VAL A C 1
ATOM 2466 O O . VAL A 1 323 ? 0.602 12.905 10.228 1.00 69.38 323 VAL A O 1
ATOM 2469 N N . SER A 1 324 ? 1.036 11.029 11.342 1.00 64.62 324 SER A N 1
ATOM 2470 C CA . SER A 1 324 ? 2.454 11.005 10.973 1.00 64.62 324 SER A CA 1
ATOM 2471 C C . SER A 1 324 ? 2.638 10.791 9.475 1.00 64.62 324 SER A C 1
ATOM 2473 O O . SER A 1 324 ? 3.437 11.476 8.840 1.00 64.62 324 SER A O 1
ATOM 2475 N N . THR A 1 325 ? 1.822 9.920 8.884 1.00 61.28 325 THR A N 1
ATOM 2476 C CA . THR A 1 325 ? 1.775 9.680 7.433 1.00 61.28 325 THR A CA 1
ATOM 2477 C C . THR A 1 325 ? 1.217 10.870 6.648 1.00 61.28 325 THR A C 1
ATOM 2479 O O . THR A 1 325 ? 1.524 11.031 5.470 1.00 61.28 325 THR A O 1
ATOM 2482 N N . MET A 1 326 ? 0.487 11.779 7.305 1.00 60.00 326 MET A N 1
ATOM 2483 C CA . MET A 1 326 ? 0.135 13.100 6.772 1.00 60.00 326 MET A CA 1
ATOM 2484 C C . MET A 1 326 ? 1.329 14.078 6.731 1.00 60.00 326 MET A C 1
ATOM 2486 O O . MET A 1 326 ? 1.179 15.212 6.267 1.00 60.00 326 MET A O 1
ATOM 2490 N N . GLY A 1 327 ? 2.511 13.690 7.216 1.00 60.19 327 GLY A N 1
ATOM 2491 C CA . GLY A 1 327 ? 3.640 14.602 7.405 1.00 60.19 327 GLY A CA 1
ATOM 2492 C C . GLY A 1 327 ? 3.405 15.593 8.546 1.00 60.19 327 GLY A C 1
ATOM 2493 O O . GLY A 1 327 ? 4.015 16.658 8.573 1.00 60.19 327 GLY A O 1
ATOM 2494 N N . LEU A 1 328 ? 2.495 15.264 9.462 1.00 62.75 328 LEU A N 1
ATOM 2495 C CA . LEU A 1 328 ? 2.161 16.059 10.635 1.00 62.75 328 LEU A CA 1
ATOM 2496 C C . LEU A 1 328 ? 2.735 15.381 11.871 1.00 62.75 328 LEU A C 1
ATOM 2498 O O . LEU A 1 328 ? 2.965 14.175 11.894 1.00 62.75 328 LEU A O 1
ATOM 2502 N N . LYS A 1 329 ? 2.975 16.149 12.921 1.00 64.06 329 LYS A N 1
ATOM 2503 C CA . LYS A 1 329 ? 3.359 15.618 14.226 1.00 64.06 329 LYS A CA 1
ATOM 2504 C C . LYS A 1 329 ? 2.207 15.829 15.186 1.00 64.06 329 LYS A C 1
ATOM 2506 O O . LYS A 1 329 ? 1.552 16.860 15.122 1.00 64.06 329 LYS A O 1
ATOM 2511 N N . ALA A 1 330 ? 1.951 14.870 16.067 1.00 59.06 330 ALA A N 1
ATOM 2512 C CA . ALA A 1 330 ? 1.147 15.179 17.239 1.00 59.06 330 ALA A CA 1
ATOM 2513 C C . ALA A 1 330 ? 1.898 16.249 18.047 1.00 59.06 330 ALA A C 1
ATOM 2515 O O . ALA A 1 330 ? 3.103 16.108 18.280 1.00 59.06 330 ALA A O 1
ATOM 2516 N N . ALA A 1 331 ? 1.205 17.326 18.406 1.00 58.91 331 ALA A N 1
ATOM 2517 C CA . ALA A 1 331 ? 1.698 18.277 19.384 1.00 58.91 331 ALA A CA 1
ATOM 2518 C C . ALA A 1 331 ? 1.871 17.549 20.734 1.00 58.91 331 ALA A C 1
ATOM 2520 O O . ALA A 1 331 ? 1.114 16.609 21.006 1.00 58.91 331 ALA A O 1
ATOM 2521 N N . PRO A 1 332 ? 2.887 17.920 21.530 1.00 58.75 332 PRO A N 1
ATOM 2522 C CA . PRO A 1 332 ? 3.158 17.298 22.824 1.00 58.75 332 PRO A CA 1
ATOM 2523 C C . PRO A 1 332 ? 2.006 17.417 23.828 1.00 58.75 332 PRO A C 1
ATOM 2525 O O . PRO A 1 332 ? 1.233 18.401 23.750 1.00 58.75 332 PRO A O 1
#

Radius of gyration: 20.21 Å; chains: 1; bounding box: 46×45×57 Å

pLDDT: mean 76.38, std 13.8, range [35.88, 96.75]

Sequence (332 aa):
MPIPNPSTDPTGFLGWSHKFTGLVVDSQGMIGSGLLVEHRNQYPAFLTAVHVVIQALRASEFRVALFDGPDRVLTPSAIRFAKGSDAALLSFEKAKVAGMLSFADWGALTYPDAAQGETAFCIGYPGELSKSGDPTTQKKGTVFGTVLAAEVQSGLSQNLVHAVIARGPAMPRSFGGMSGGPVIGDDGRLLGINTAEEQADPMKAHIFFTRRRDWEDLANPYLQPAGSPTDYWKYDEKFSIDLELPHPATGKPIAQFRANFFGRVLISESARDKPLGALGMISHMTVDGSRFPINIEVVYGLADSEDKSSWEQEFKYQCSLIVSTMGLKAAP

Secondary structure (DSSP, 8-state):
-PPPPTTT-HHHHHHHHHHHEEEEEETTEEEEEEEEEE-TTS-EEEEE-HHHHHHHHTTS-EEEEETT-TT-EE--SEEEE-TTSS-EEEE-TT------B-HHHHS-TTSPPPPTT-EEEEEE--GGGGGSS-TTT--TTS-PPEEEEEEEEEEEETTEEEEEEEPPTTS-S--TT-TT-EEEETTS-EEEEEEEEEEEETTEEEEEE--GGGGGGGGS-----TT--S-EEEEEEEEEEEEEEE-TTT--EEEEEEEEEEEEEEEESTTTTSTTSEEEEEEEEEETTEEEEEEEEE-----S---HHHHHHHHHHHHHHHHHHTT-EE--